Protein 3SIB (p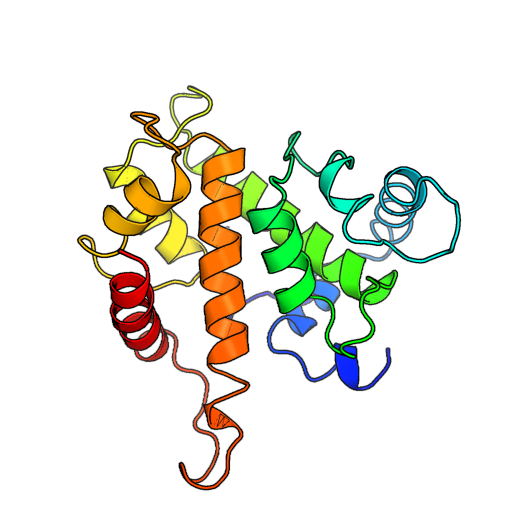db70)

Secondary structure (DSSP, 8-state):
----TT-------HHHHTSTTGGGGGG--HHHHHHHHHHHHHH-TT--SSB-HHHHHH---GGG----HHHHHHHHHHH-TT-SS-B-HHHHHHHHHHHHHHHHHHHHH-TT--SEE-GGGHHHHHHHHT----HHHHHHHHHHHSTT-SSEEHHHHHHHHHHHHHHHHHHHHHHTSGGG-SPPPP-HHHHHHHHHHHHHHT-

Organism: Entamoeba histolytica (NCBI:txid5759)

Solvent-accessible surface area: 10369 Å² total; per-residue (Å²): 133,82,29,12,7,56,99,23,77,107,97,94,60,79,30,2,116,117,23,34,3,47,54,3,14,67,28,24,56,93,84,18,104,88,126,0,97,112,93,4,81,57,5,7,140,93,209,62,44,41,0,29,58,83,2,0,68,88,2,96,1,11,37,36,0,112,10,49,77,123,10,0,71,48,0,14,144,0,0,12,27,69,156,82,43,70,0,37,28,82,2,0,8,0,0,17,25,0,0,37,24,0,68,70,0,9,64,80,9,12,161,118,176,63,41,35,0,74,32,105,53,0,26,63,0,0,76,55,0,0,0,66,8,47,74,176,6,0,66,11,0,15,140,51,41,5,98,79,122,73,97,0,57,25,66,10,0,1,10,0,0,0,8,0,0,34,5,14,20,39,26,43,114,76,70,121,65,114,190,109,28,110,92,122,120,60,66,36,111,80,0,0,121,41,0,28,97,34,0,61,138,70,146

Foldseek 3Di:
DAQAQQDQDFCDDPLLCVASLNVLLRNQDPVCLVVLVVQVCQLPVVNPQWHALVSLQVGQAPPRAHADSLLSVLLCLLQVRVPPRIHHSSSSSSVRSLLVSLNVLQVVLPVVVPQWDALQSQQVSVVSHLQNADSVLSNLLCVLQVVPDRTQGSNSSSSSSSVLSSLVVVVVVVQVPCVNPDRDDDDSVVVNVVSRVVSVVSD

Structure (mmCIF, N/CA/C/O backbone):
data_3SIB
#
_entry.id   3SIB
#
_cell.length_a   99.699
_cell.length_b   99.699
_cell.length_c   107.034
_cell.angle_alpha   90.000
_cell.angle_beta   90.000
_cell.angle_gamma   90.000
#
_symmetry.space_group_name_H-M   'I 4 2 2'
#
loop_
_entity.id
_entity.type
_entity.pdbx_description
1 polymer 'URE3-BP sequence specific DNA binding protein'
2 non-polymer 'CALCIUM ION'
3 non-polymer 'SODIUM ION'
4 water water
#
loop_
_atom_site.group_PDB
_atom_site.id
_atom_site.type_symbol
_atom_site.label_atom_id
_atom_site.label_alt_id
_atom_site.label_comp_id
_atom_site.label_asym_id
_atom_site.label_entity_id
_atom_site.label_seq_id
_atom_site.pdbx_PDB_ins_code
_atom_site.Cartn_x
_atom_site.Cartn_y
_atom_site.Cartn_z
_atom_site.occupancy
_atom_site.B_iso_or_equiv
_atom_site.auth_seq_id
_atom_site.auth_comp_id
_atom_site.auth_asym_id
_atom_site.auth_atom_id
_atom_site.pdbx_PDB_model_num
ATOM 1 N N . ALA A 1 6 ? -4.933 10.390 32.273 1.00 49.87 6 ALA A N 1
ATOM 2 C CA . ALA A 1 6 ? -5.253 11.846 32.122 1.00 47.61 6 ALA A CA 1
ATOM 3 C C . ALA A 1 6 ? -4.012 12.700 31.852 1.00 44.32 6 ALA A C 1
ATOM 4 O O . ALA A 1 6 ? -3.651 13.524 32.704 1.00 44.11 6 ALA A O 1
ATOM 6 N N . ASN A 1 7 ? -3.387 12.555 30.678 1.00 42.28 7 ASN A N 1
ATOM 7 C CA . ASN A 1 7 ? -2.059 13.182 30.414 1.00 38.81 7 ASN A CA 1
ATOM 8 C C . ASN A 1 7 ? -2.047 14.414 29.514 1.00 35.20 7 ASN A C 1
ATOM 9 O O . ASN A 1 7 ? -2.502 14.368 28.357 1.00 36.19 7 ASN A O 1
ATOM 14 N N . PHE A 1 8 ? -1.475 15.502 30.027 1.00 31.18 8 PHE A N 1
ATOM 15 C CA . PHE A 1 8 ? -1.363 16.732 29.277 1.00 27.55 8 PHE A CA 1
ATOM 16 C C . PHE A 1 8 ? 0.073 17.131 29.039 1.00 25.79 8 PHE A C 1
ATOM 17 O O . PHE A 1 8 ? 0.300 18.194 28.490 1.00 22.87 8 PHE A O 1
ATOM 25 N N . CYS A 1 9 ? 1.031 16.303 29.466 1.00 24.68 9 CYS A N 1
ATOM 26 C CA . CYS A 1 9 ? 2.439 16.699 29.418 1.00 24.41 9 CYS A CA 1
ATOM 27 C C . CYS A 1 9 ? 2.942 16.699 27.979 1.00 23.61 9 CYS A C 1
ATOM 28 O O . CYS A 1 9 ? 2.912 15.662 27.300 1.00 23.99 9 CYS A O 1
ATOM 31 N N . LEU A 1 10 ? 3.402 17.860 27.523 1.00 22.55 10 LEU A N 1
ATOM 32 C CA . LEU A 1 10 ? 3.834 18.025 26.134 1.00 22.20 10 LEU A CA 1
ATOM 33 C C . LEU A 1 10 ? 5.012 17.137 25.753 1.00 24.60 10 LEU A C 1
ATOM 34 O O . LEU A 1 10 ? 5.187 16.871 24.576 1.00 24.34 10 LEU A O 1
ATOM 39 N N . TRP A 1 11 ? 5.814 16.706 26.732 1.00 25.54 11 TRP A N 1
ATOM 40 C CA . TRP A 1 11 ? 7.028 15.940 26.455 1.00 27.57 11 TRP A CA 1
ATOM 41 C C . TRP A 1 11 ? 6.762 14.442 26.464 1.00 30.87 11 TRP A C 1
ATOM 42 O O . TRP A 1 11 ? 7.667 13.661 26.170 1.00 32.46 11 TRP A O 1
ATOM 53 N N . ASN A 1 12 ? 5.519 14.067 26.780 1.00 32.85 12 ASN A N 1
ATOM 54 C CA . ASN A 1 12 ? 5.095 12.682 27.013 1.00 36.72 12 ASN A CA 1
ATOM 55 C C . ASN A 1 12 ? 3.855 12.302 26.228 1.00 37.71 12 ASN A C 1
ATOM 56 O O . ASN A 1 12 ? 3.091 11.452 26.677 1.00 38.74 12 ASN A O 1
ATOM 61 N N . LEU A 1 13 ? 3.621 12.948 25.090 1.00 37.23 13 LEU A N 1
ATOM 62 C CA . LEU A 1 13 ? 2.402 12.696 24.328 1.00 39.04 13 LEU A CA 1
ATOM 63 C C . LEU A 1 13 ? 2.465 11.329 23.659 1.00 41.57 13 LEU A C 1
ATOM 64 O O . LEU A 1 13 ? 3.301 11.109 22.774 1.00 42.71 13 LEU A O 1
ATOM 69 N N . GLN A 1 14 ? 1.593 10.419 24.100 1.00 43.79 14 GLN A N 1
ATOM 70 C CA . GLN A 1 14 ? 1.524 9.057 23.549 1.00 46.30 14 GLN A CA 1
ATOM 71 C C . GLN A 1 14 ? 0.905 9.059 22.135 1.00 47.54 14 GLN A C 1
ATOM 72 O O . GLN A 1 14 ? -0.209 9.553 21.953 1.00 46.16 14 GLN A O 1
ATOM 74 N N . PRO A 1 15 ? 1.623 8.498 21.140 1.00 48.96 15 PRO A N 1
ATOM 75 C CA . PRO A 1 15 ? 1.049 8.321 19.803 1.00 50.71 15 PRO A CA 1
ATOM 76 C C . PRO A 1 15 ? -0.331 7.635 19.850 1.00 52.91 15 PRO A C 1
ATOM 77 O O . PRO A 1 15 ? -0.549 6.775 20.706 1.00 54.17 15 PRO A O 1
ATOM 81 N N . ILE A 1 16 ? -1.234 8.020 18.946 1.00 53.56 16 ILE A N 1
ATOM 82 C CA . ILE A 1 16 ? -2.625 7.528 18.947 1.00 55.93 16 ILE A CA 1
ATOM 83 C C . ILE A 1 16 ? -2.725 6.112 18.409 1.00 59.69 16 ILE A C 1
ATOM 84 O O . ILE A 1 16 ? -2.054 5.752 17.441 1.00 61.14 16 ILE A O 1
ATOM 86 N N . MET A 1 29 ? 5.335 15.021 5.078 1.00 50.23 29 MET A N 1
ATOM 87 C CA . MET A 1 29 ? 5.756 15.999 6.091 1.00 47.26 29 MET A CA 1
ATOM 88 C C . MET A 1 29 ? 7.166 16.490 5.787 1.00 46.24 29 MET A C 1
ATOM 89 O O . MET A 1 29 ? 8.102 15.716 5.895 1.00 47.18 29 MET A O 1
ATOM 94 N N . PRO A 1 30 ? 7.332 17.779 5.441 1.00 43.22 30 PRO A N 1
ATOM 95 C CA . PRO A 1 30 ? 8.691 18.260 5.194 1.00 42.98 30 PRO A CA 1
ATOM 96 C C . PRO A 1 30 ? 9.578 18.200 6.446 1.00 41.08 30 PRO A C 1
ATOM 97 O O . PRO A 1 30 ? 9.055 18.157 7.563 1.00 37.75 30 PRO A O 1
ATOM 101 N N . PRO A 1 31 ? 10.909 18.220 6.258 1.00 41.42 31 PRO A N 1
ATOM 102 C CA . PRO A 1 31 ? 11.821 18.237 7.405 1.00 40.35 31 PRO A CA 1
ATOM 103 C C . PRO A 1 31 ? 11.522 19.350 8.409 1.00 36.83 31 PRO A C 1
ATOM 104 O O . PRO A 1 31 ? 11.707 19.142 9.606 1.00 35.57 31 PRO A O 1
ATOM 108 N N . SER A 1 32 ? 11.029 20.498 7.930 1.00 34.68 32 SER A N 1
ATOM 109 C CA . SER A 1 32 ? 10.710 21.619 8.806 1.00 31.81 32 SER A CA 1
ATOM 110 C C . SER A 1 32 ? 9.664 21.244 9.873 1.00 29.02 32 SER A C 1
ATOM 111 O O . SER A 1 32 ? 9.706 21.768 10.976 1.00 28.46 32 SER A O 1
ATOM 114 N N . VAL A 1 33 ? 8.745 20.350 9.535 1.00 27.64 33 VAL A N 1
ATOM 115 C CA . VAL A 1 33 ? 7.691 19.929 10.450 1.00 26.29 33 VAL A CA 1
ATOM 116 C C . VAL A 1 33 ? 8.185 18.738 11.302 1.00 26.92 33 VAL A C 1
ATOM 117 O O . VAL A 1 33 ? 7.939 18.683 12.509 1.00 26.31 33 VAL A O 1
ATOM 121 N N . ARG A 1 34 ? 8.870 17.796 10.658 1.00 28.46 34 ARG A N 1
ATOM 122 C CA . ARG A 1 34 ? 9.317 16.571 11.321 1.00 30.28 34 ARG A CA 1
ATOM 123 C C . ARG A 1 34 ? 10.368 16.793 12.428 1.00 29.30 34 ARG A C 1
ATOM 124 O O . ARG A 1 34 ? 10.426 15.997 13.385 1.00 30.36 34 ARG A O 1
ATOM 132 N N . ASN A 1 35 ? 11.192 17.835 12.298 1.00 27.96 35 ASN A N 1
ATOM 133 C CA . ASN A 1 35 ? 12.340 18.052 13.197 1.00 28.40 35 ASN A CA 1
ATOM 134 C C . ASN A 1 35 ? 12.121 19.106 14.295 1.00 26.35 35 ASN A C 1
ATOM 135 O O . ASN A 1 35 ? 13.083 19.583 14.900 1.00 27.87 35 ASN A O 1
ATOM 140 N N . THR A 1 36 ? 10.862 19.429 14.572 1.00 23.82 36 THR A N 1
ATOM 141 C CA A THR A 1 36 ? 10.454 20.355 15.631 0.50 21.25 36 THR A CA 1
ATOM 142 C CA B THR A 1 36 ? 10.535 20.358 15.652 0.50 21.64 36 THR A CA 1
ATOM 143 C C . THR A 1 36 ? 10.172 19.614 16.920 1.00 21.05 36 THR A C 1
ATOM 144 O O . THR A 1 36 ? 9.707 18.443 16.887 1.00 20.81 36 THR A O 1
ATOM 151 N N . TRP A 1 37 ? 10.366 20.295 18.051 1.00 19.41 37 TRP A N 1
ATOM 152 C CA . TRP A 1 37 ? 10.035 19.715 19.350 1.00 18.78 37 TRP A CA 1
ATOM 153 C C . TRP A 1 37 ? 8.545 19.374 19.440 1.00 17.63 37 TRP A C 1
ATOM 154 O O . TRP A 1 37 ? 8.191 18.455 20.149 1.00 17.35 37 TRP A O 1
ATOM 165 N N . TRP A 1 38 ? 7.668 20.089 18.728 1.00 16.54 38 TRP A N 1
ATOM 166 C CA . TRP A 1 38 ? 6.210 19.825 18.856 1.00 16.28 38 TRP A CA 1
ATOM 167 C C . TRP A 1 38 ? 5.673 18.743 17.906 1.00 17.36 38 TRP A C 1
ATOM 168 O O . TRP A 1 38 ? 4.481 18.409 17.957 1.00 16.51 38 TRP A O 1
ATOM 179 N N . PHE A 1 39 ? 6.535 18.157 17.067 1.00 18.60 39 PHE A N 1
ATOM 180 C CA . PHE A 1 39 ? 6.093 17.100 16.154 1.00 19.43 39 PHE A CA 1
ATOM 181 C C . PHE A 1 39 ? 5.258 15.968 16.812 1.00 20.75 39 PHE A C 1
ATOM 182 O O . PHE A 1 39 ? 4.266 15.516 16.224 1.00 20.31 39 PHE A O 1
ATOM 190 N N . PRO A 1 40 ? 5.600 15.535 18.050 1.00 21.98 40 PRO A N 1
ATOM 191 C CA . PRO A 1 40 ? 4.736 14.476 18.626 1.00 23.28 40 PRO A CA 1
ATOM 192 C C . PRO A 1 40 ? 3.234 14.817 18.734 1.00 23.23 40 PRO A C 1
ATOM 193 O O . PRO A 1 40 ? 2.419 13.901 18.747 1.00 23.32 40 PRO A O 1
ATOM 197 N N . LEU A 1 41 ? 2.864 16.099 18.797 1.00 21.80 41 LEU A N 1
ATOM 198 C CA . LEU A 1 41 ? 1.441 16.505 18.755 1.00 22.73 41 LEU A CA 1
ATOM 199 C C . LEU A 1 41 ? 0.703 15.909 17.556 1.00 23.82 41 LEU A C 1
ATOM 200 O O . LEU A 1 41 ? -0.425 15.420 17.682 1.00 24.65 41 LEU A O 1
ATOM 205 N N . LEU A 1 42 ? 1.348 15.916 16.395 1.00 25.23 42 LEU A N 1
ATOM 206 C CA . LEU A 1 42 ? 0.744 15.364 15.171 1.00 26.46 42 LEU A CA 1
ATOM 207 C C . LEU A 1 42 ? 0.416 13.893 15.291 1.00 29.90 42 LEU A C 1
ATOM 208 O O . LEU A 1 42 ? -0.557 13.418 14.687 1.00 31.76 42 LEU A O 1
ATOM 213 N N . ASN A 1 43 ? 1.194 13.166 16.086 1.00 31.91 43 ASN A N 1
ATOM 214 C CA . ASN A 1 43 ? 0.984 11.744 16.248 1.00 34.88 43 ASN A CA 1
ATOM 215 C C . ASN A 1 43 ? -0.128 11.381 17.246 1.00 34.92 43 ASN A C 1
ATOM 216 O O . ASN A 1 43 ? -0.424 10.210 17.429 1.00 36.64 43 ASN A O 1
ATOM 221 N N . THR A 1 44 ? -0.714 12.385 17.898 1.00 32.54 44 THR A N 1
ATOM 222 C CA . THR A 1 44 ? -1.888 12.191 18.746 1.00 32.38 44 THR A CA 1
ATOM 223 C C . THR A 1 44 ? -3.213 12.365 17.997 1.00 32.78 44 THR A C 1
ATOM 224 O O . THR A 1 44 ? -4.271 12.206 18.597 1.00 33.05 44 THR A O 1
ATOM 228 N N . ILE A 1 45 ? -3.141 12.718 16.714 1.00 32.24 45 ILE A N 1
ATOM 229 C CA . ILE A 1 45 ? -4.326 12.990 15.908 1.00 32.40 45 ILE A CA 1
ATOM 230 C C . ILE A 1 45 ? -4.794 11.693 15.243 1.00 35.39 45 ILE A C 1
ATOM 231 O O . ILE A 1 45 ? -4.085 11.134 14.408 1.00 36.59 45 ILE A O 1
ATOM 236 N N . PRO A 1 46 ? -5.986 11.212 15.613 1.00 36.45 46 PRO A N 1
ATOM 237 C CA . PRO A 1 46 ? -6.469 10.026 14.902 1.00 39.23 46 PRO A CA 1
ATOM 238 C C . PRO A 1 46 ? -6.968 10.391 13.488 1.00 39.84 46 PRO A C 1
ATOM 239 O O . PRO A 1 46 ? -7.304 11.569 13.227 1.00 37.05 46 PRO A O 1
ATOM 243 N N . LEU A 1 47 ? -7.003 9.400 12.596 1.00 42.16 47 LEU A N 1
ATOM 244 C CA . LEU A 1 47 ? -7.389 9.613 11.192 1.00 43.03 47 LEU A CA 1
ATOM 245 C C . LEU A 1 47 ? -8.678 10.410 11.046 1.00 42.35 47 LEU A C 1
ATOM 246 O O . LEU A 1 47 ? -8.731 11.312 10.216 1.00 42.32 47 LEU A O 1
ATOM 248 N N . ASP A 1 48 ? -9.701 10.110 11.849 1.00 42.97 48 ASP A N 1
ATOM 249 C CA . ASP A 1 48 ? -11.017 10.786 11.701 1.00 42.19 48 ASP A CA 1
ATOM 250 C C . ASP A 1 48 ? -10.993 12.273 12.030 1.00 38.88 48 ASP A C 1
ATOM 251 O O . ASP A 1 48 ? -11.777 13.076 11.467 1.00 38.33 48 ASP A O 1
ATOM 256 N N . GLN A 1 49 ? -10.074 12.653 12.910 1.00 36.50 49 GLN A N 1
ATOM 257 C CA . GLN A 1 49 ? -9.899 14.045 13.265 1.00 33.51 49 GLN A CA 1
ATOM 258 C C . GLN A 1 49 ? -9.216 14.879 12.167 1.00 31.33 49 GLN A C 1
ATOM 259 O O . GLN A 1 49 ? -9.412 16.095 12.145 1.00 28.84 49 GLN A O 1
ATOM 265 N N . TYR A 1 50 ? -8.435 14.243 11.275 1.00 31.28 50 TYR A N 1
ATOM 266 C CA A TYR A 1 50 ? -7.738 14.927 10.159 0.50 30.25 50 TYR A CA 1
ATOM 267 C CA B TYR A 1 50 ? -7.734 14.973 10.200 0.50 30.40 50 TYR A CA 1
ATOM 268 C C . TYR A 1 50 ? -8.690 15.793 9.328 1.00 29.33 50 TYR A C 1
ATOM 269 O O . TYR A 1 50 ? -8.400 16.958 9.019 1.00 27.04 50 TYR A O 1
ATOM 286 N N . THR A 1 51 ? -9.820 15.216 8.930 1.00 29.34 51 THR A N 1
ATOM 287 C CA . THR A 1 51 ? -10.770 15.943 8.077 1.00 28.92 51 THR A CA 1
ATOM 288 C C . THR A 1 51 ? -11.516 17.050 8.842 1.00 26.58 51 THR A C 1
ATOM 289 O O . THR A 1 51 ? -11.783 18.115 8.277 1.00 24.68 51 THR A O 1
ATOM 293 N N . ARG A 1 52 ? -11.809 16.802 10.124 1.00 25.85 52 ARG A N 1
ATOM 294 C CA . ARG A 1 52 ? -12.397 17.828 10.990 1.00 24.64 52 ARG A CA 1
ATOM 295 C C . ARG A 1 52 ? -11.433 19.007 11.191 1.00 22.07 52 ARG A C 1
ATOM 296 O O . ARG A 1 52 ? -11.837 20.183 11.151 1.00 21.28 52 ARG A O 1
ATOM 304 N N . ILE A 1 53 ? -10.153 18.723 11.415 1.00 20.56 53 ILE A N 1
ATOM 305 C CA . ILE A 1 53 ? -9.195 19.810 11.519 1.00 19.59 53 ILE A CA 1
ATOM 306 C C . ILE A 1 53 ? -9.097 20.559 10.191 1.00 19.23 53 ILE A C 1
ATOM 307 O O . ILE A 1 53 ? -8.947 21.787 10.190 1.00 19.30 53 ILE A O 1
ATOM 312 N N . TYR A 1 54 ? -9.178 19.845 9.062 1.00 20.65 54 TYR A N 1
ATOM 313 C CA . TYR A 1 54 ? -9.131 20.516 7.740 1.00 21.52 54 TYR A CA 1
ATOM 314 C C . TYR A 1 54 ? -10.307 21.484 7.539 1.00 21.69 54 TYR A C 1
ATOM 315 O O . TYR A 1 54 ? -10.129 22.596 7.034 1.00 21.13 54 TYR A O 1
ATOM 324 N N . GLN A 1 55 ? -11.493 21.088 7.985 1.00 23.73 55 GLN A N 1
ATOM 325 C CA . GLN A 1 55 ? -12.659 21.982 7.940 1.00 25.07 55 GLN A CA 1
ATOM 326 C C . GLN A 1 55 ? -12.413 23.227 8.773 1.00 23.24 55 GLN A C 1
ATOM 327 O O . GLN A 1 55 ? -12.760 24.341 8.354 1.00 22.55 55 GLN A O 1
ATOM 333 N N . TRP A 1 56 ? -11.805 23.057 9.952 1.00 21.94 56 TRP A N 1
ATOM 334 C CA A TRP A 1 56 ? -11.432 24.201 10.801 0.50 20.75 56 TRP A CA 1
ATOM 335 C CA B TRP A 1 56 ? -11.446 24.193 10.777 0.50 20.41 56 TRP A CA 1
ATOM 336 C C . TRP A 1 56 ? -10.437 25.116 10.087 1.00 19.40 56 TRP A C 1
ATOM 337 O O . TRP A 1 56 ? -10.571 26.352 10.120 1.00 18.12 56 TRP A O 1
ATOM 358 N N . PHE A 1 57 ? -9.403 24.508 9.508 1.00 18.41 57 PHE A N 1
ATOM 359 C CA . PHE A 1 57 ? -8.396 25.222 8.718 1.00 17.68 57 PHE A CA 1
ATOM 360 C C . PHE A 1 57 ? -9.069 26.046 7.630 1.00 18.74 57 PHE A C 1
ATOM 361 O O . PHE A 1 57 ? -8.766 27.215 7.450 1.00 18.79 57 PHE A O 1
ATOM 369 N N . MET A 1 58 ? -9.971 25.428 6.884 1.00 20.02 58 MET A N 1
ATOM 370 C CA . MET A 1 58 ? -10.653 26.138 5.805 1.00 21.14 58 MET A CA 1
ATOM 371 C C . MET A 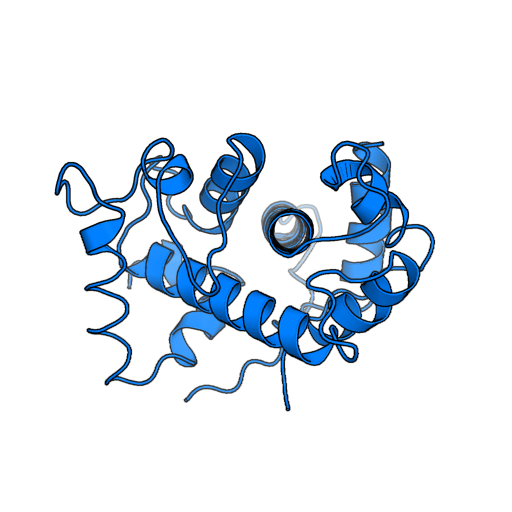1 58 ? -11.422 27.351 6.328 1.00 20.96 58 MET A C 1
ATOM 372 O O . MET A 1 58 ? -11.393 28.413 5.698 1.00 21.94 58 MET A O 1
ATOM 377 N N . GLY A 1 59 ? -12.089 27.202 7.469 1.00 21.46 59 GLY A N 1
ATOM 378 C CA . GLY A 1 59 ? -12.787 28.336 8.145 1.00 21.12 59 GLY A CA 1
ATOM 379 C C . GLY A 1 59 ? -11.895 29.530 8.447 1.00 20.10 59 GLY A C 1
ATOM 380 O O . GLY A 1 59 ? -12.259 30.680 8.179 1.00 20.36 59 GLY A O 1
ATOM 381 N N . VAL A 1 60 ? -10.721 29.272 9.011 1.00 17.59 60 VAL A N 1
ATOM 382 C CA . VAL A 1 60 ? -9.732 30.301 9.303 1.00 16.20 60 VAL A CA 1
ATOM 383 C C . VAL A 1 60 ? -9.087 30.947 8.043 1.00 16.24 60 VAL A C 1
ATOM 384 O O . VAL A 1 60 ? -8.760 32.138 8.043 1.00 15.48 60 VAL A O 1
ATOM 388 N N . ASP A 1 61 ? -8.898 30.145 7.000 1.00 16.47 61 ASP A N 1
ATOM 389 C CA . ASP A 1 61 ? -8.298 30.580 5.720 1.00 16.66 61 ASP A CA 1
ATOM 390 C C . ASP A 1 61 ? -9.303 31.410 4.899 1.00 18.01 61 ASP A C 1
ATOM 391 O O . ASP A 1 61 ? -9.842 30.969 3.846 1.00 19.89 61 ASP A O 1
ATOM 396 N N . ARG A 1 62 ? -9.555 32.627 5.368 1.00 18.66 62 ARG A N 1
ATOM 397 C CA . ARG A 1 62 ? -10.599 33.452 4.781 1.00 20.91 62 ARG A CA 1
ATOM 398 C C . ARG A 1 62 ? -10.389 33.738 3.275 1.00 21.66 62 ARG A C 1
ATOM 399 O O . ARG A 1 62 ? -11.367 33.859 2.532 1.00 21.49 62 ARG A O 1
ATOM 407 N N . ASP A 1 63 ? -9.147 33.822 2.814 1.00 20.33 63 ASP A N 1
ATOM 408 C CA . ASP A 1 63 ? -8.904 34.090 1.378 1.00 22.49 63 ASP A CA 1
ATOM 409 C C . ASP A 1 63 ? -8.679 32.822 0.532 1.00 22.64 63 ASP A C 1
ATOM 410 O O . ASP A 1 63 ? -8.312 32.914 -0.639 1.00 23.56 63 ASP A O 1
ATOM 415 N N . ARG A 1 64 ? -8.885 31.655 1.141 1.00 21.40 64 ARG A N 1
ATOM 416 C CA . ARG A 1 64 ? -8.824 30.363 0.464 1.00 21.68 64 ARG A CA 1
ATOM 417 C C . ARG A 1 64 ? -7.460 30.111 -0.205 1.00 21.74 64 ARG A C 1
ATOM 418 O O . ARG A 1 64 ? -7.377 29.409 -1.199 1.00 21.09 64 ARG A O 1
ATOM 426 N N . SER A 1 65 ? -6.401 30.695 0.357 1.00 21.31 65 SER A N 1
ATOM 427 C CA . SER A 1 65 ? -5.051 30.580 -0.217 1.00 20.93 65 SER A CA 1
ATOM 428 C C . SER A 1 65 ? -4.426 29.219 -0.006 1.00 21.42 65 SER A C 1
ATOM 429 O O . SER A 1 65 ? -3.411 28.896 -0.634 1.00 22.00 65 SER A O 1
ATOM 432 N N . GLY A 1 66 ? -5.020 28.419 0.876 1.00 20.86 66 GLY A N 1
ATOM 433 C CA . GLY A 1 66 ? -4.439 27.124 1.260 1.00 22.17 66 GLY A CA 1
ATOM 434 C C . GLY A 1 66 ? -3.368 27.250 2.334 1.00 21.07 66 GLY A C 1
ATOM 435 O O . GLY A 1 66 ? -2.638 26.283 2.625 1.00 22.10 66 GLY A O 1
ATOM 436 N N . THR A 1 67 ? -3.285 28.441 2.926 1.00 19.94 67 THR A N 1
ATOM 437 C CA . THR A 1 67 ? -2.327 28.761 3.973 1.00 18.68 67 THR A CA 1
ATOM 438 C C . THR A 1 67 ? -2.960 29.779 4.949 1.00 17.45 67 THR A C 1
ATOM 439 O O . THR A 1 67 ? -3.846 30.563 4.569 1.00 18.00 67 THR A O 1
ATOM 443 N N . LEU A 1 68 ? -2.517 29.788 6.209 1.00 17.79 68 LEU A N 1
ATOM 444 C CA . LEU A 1 68 ? -3.003 30.790 7.173 1.00 16.66 68 LEU A CA 1
ATOM 445 C C . LEU A 1 68 ? -1.980 31.884 7.360 1.00 17.14 68 LEU A C 1
ATOM 446 O O . LEU A 1 68 ? -0.775 31.622 7.577 1.00 18.34 68 LEU A O 1
ATOM 451 N N . GLU A 1 69 ? -2.458 33.119 7.248 1.00 16.84 69 GLU A N 1
ATOM 452 C CA . GLU A 1 69 ? -1.615 34.302 7.430 1.00 17.18 69 GLU A CA 1
ATOM 453 C C . GLU A 1 69 ? -1.913 34.898 8.812 1.00 17.20 69 GLU A C 1
ATOM 454 O O . GLU A 1 69 ? -2.909 34.566 9.458 1.00 16.29 69 GLU A O 1
ATOM 460 N N . ILE A 1 70 ? -1.053 35.785 9.298 1.00 18.87 70 ILE A N 1
ATOM 461 C CA . ILE A 1 70 ? -1.239 36.281 10.651 1.00 18.14 70 ILE A CA 1
ATOM 462 C C . ILE A 1 70 ? -2.592 36.986 10.857 1.00 18.99 70 ILE A C 1
ATOM 463 O O . ILE A 1 70 ? -3.215 36.762 11.886 1.00 18.30 70 ILE A O 1
ATOM 468 N N . ASN A 1 71 ? -3.060 37.785 9.883 1.00 18.99 71 ASN A N 1
ATOM 469 C CA A ASN A 1 71 ? -4.390 38.442 9.941 0.50 19.22 71 ASN A CA 1
ATOM 470 C CA B ASN A 1 71 ? -4.359 38.430 10.043 0.50 19.40 71 ASN A CA 1
ATOM 471 C C . ASN A 1 71 ? -5.531 37.436 10.134 1.00 18.54 71 ASN A C 1
ATOM 472 O O . ASN A 1 71 ? -6.493 37.697 10.859 1.00 17.50 71 ASN A O 1
ATOM 481 N N . GLU A 1 72 ? -5.413 36.295 9.465 1.00 16.41 72 GLU A N 1
ATOM 482 C CA . GLU A 1 72 ? -6.393 35.207 9.553 1.00 15.40 72 GLU A CA 1
ATOM 483 C C . GLU A 1 72 ? -6.328 34.551 10.950 1.00 14.81 72 GLU A C 1
ATOM 484 O O . GLU A 1 72 ? -7.373 34.251 11.560 1.00 15.16 72 GLU A O 1
ATOM 490 N N . LEU A 1 73 ? -5.131 34.393 11.493 1.00 13.69 73 LEU A N 1
ATOM 491 C CA . LEU A 1 73 ? -5.041 33.942 12.893 1.00 13.75 73 LEU A CA 1
ATOM 492 C C . LEU A 1 73 ? -5.796 34.879 13.861 1.00 13.93 73 LEU A C 1
ATOM 493 O O . LEU A 1 73 ? -6.518 34.432 14.730 1.00 13.65 73 LEU A O 1
ATOM 498 N N . MET A 1 74 ? -5.663 36.181 13.657 1.00 15.36 74 MET A N 1
ATOM 499 C CA . MET A 1 74 ? -6.330 37.175 14.512 1.00 15.94 74 MET A CA 1
ATOM 500 C C . MET A 1 74 ? -7.830 37.177 14.316 1.00 17.53 74 MET A C 1
ATOM 501 O O . MET A 1 74 ? -8.568 37.625 15.195 1.00 17.12 74 MET A O 1
ATOM 506 N N . MET A 1 75 ? -8.312 36.720 13.155 1.00 18.91 75 MET A N 1
ATOM 507 C CA . MET A 1 75 ? -9.754 36.668 12.906 1.00 19.96 75 MET A CA 1
ATOM 508 C C . MET A 1 75 ? -10.380 35.309 13.058 1.00 20.80 75 MET A C 1
ATOM 509 O O . MET A 1 75 ? -11.572 35.171 12.832 1.00 21.95 75 MET A O 1
ATOM 514 N N . GLY A 1 76 ? -9.598 34.296 13.415 1.00 20.56 76 GLY A N 1
ATOM 515 C CA . GLY A 1 76 ? -10.101 32.933 13.466 1.00 20.50 76 GLY A CA 1
ATOM 516 C C . GLY A 1 76 ? -10.791 32.563 14.787 1.00 19.97 76 GLY A C 1
ATOM 517 O O . GLY A 1 76 ? -10.482 33.132 15.820 1.00 18.64 76 GLY A O 1
ATOM 518 N N . GLN A 1 77 ? -11.727 31.618 14.712 1.00 20.25 77 GLN A N 1
ATOM 519 C CA A GLN A 1 77 ? -12.224 31.001 15.923 0.50 21.24 77 GLN A CA 1
ATOM 520 C CA B GLN A 1 77 ? -12.329 30.935 15.851 0.50 21.69 77 GLN A CA 1
ATOM 521 C C . GLN A 1 77 ? -11.585 29.622 16.035 1.00 21.04 77 GLN A C 1
ATOM 522 O O . GLN A 1 77 ? -11.384 28.904 15.036 1.00 22.30 77 GLN A O 1
ATOM 533 N N . PHE A 1 78 ? -11.199 29.318 17.261 1.00 20.54 78 PHE A N 1
ATOM 534 C CA . PHE A 1 78 ? -10.406 28.153 17.597 1.00 19.46 78 PHE A CA 1
ATOM 535 C C . PHE A 1 78 ? -11.100 27.331 18.677 1.00 19.91 78 PHE A C 1
ATOM 536 O O . PHE A 1 78 ? -12.174 27.735 19.187 1.00 18.53 78 PHE A O 1
ATOM 544 N N . PRO A 1 79 ? -10.548 26.142 18.975 1.00 20.08 79 PRO A N 1
ATOM 545 C CA . PRO A 1 79 ? -11.193 25.329 19.984 1.00 20.72 79 PRO A CA 1
ATOM 546 C C . PRO A 1 79 ? -11.554 26.078 21.255 1.00 19.57 79 PRO A C 1
ATOM 547 O O . PRO A 1 79 ? -10.789 26.932 21.752 1.00 18.21 79 PRO A O 1
ATOM 551 N N . GLY A 1 80 ? -12.736 25.781 21.782 1.00 19.01 80 GLY A N 1
ATOM 552 C CA . GLY A 1 80 ? -13.176 26.370 23.030 1.00 18.49 80 GLY A CA 1
ATOM 553 C C . GLY A 1 80 ? -13.504 27.853 22.957 1.00 18.00 80 GLY A C 1
ATOM 554 O O . GLY A 1 80 ? -13.763 28.493 23.984 1.00 17.45 80 GLY A O 1
ATOM 555 N N . GLY A 1 81 ? -13.565 28.380 21.743 1.00 16.11 81 GLY A N 1
ATOM 556 C CA . GLY A 1 81 ? -13.824 29.808 21.550 1.00 16.20 81 GLY A CA 1
ATOM 557 C C . GLY A 1 81 ? -12.576 30.679 21.730 1.00 15.38 81 GLY A C 1
ATOM 558 O O . GLY A 1 81 ? -12.690 31.879 21.831 1.00 15.42 81 GLY A O 1
ATOM 559 N N . ILE A 1 82 ? -11.390 30.078 21.741 1.00 13.71 82 ILE A N 1
ATOM 560 C CA . ILE A 1 82 ? -10.120 30.857 21.850 1.00 12.97 82 ILE A CA 1
ATOM 561 C C . ILE A 1 82 ? -10.043 31.898 20.739 1.00 13.58 82 ILE A C 1
ATOM 562 O O . ILE A 1 82 ? -10.300 31.603 19.574 1.00 12.24 82 ILE A O 1
ATOM 567 N N . ARG A 1 83 ? -9.662 33.123 21.083 1.00 13.13 83 ARG A N 1
ATOM 568 C CA . ARG A 1 83 ? -9.269 34.099 20.078 1.00 13.17 83 ARG A CA 1
ATOM 569 C C . ARG A 1 83 ? -7.928 34.685 20.456 1.00 13.42 83 ARG A C 1
ATOM 570 O O . ARG A 1 83 ? -7.524 34.645 21.632 1.00 14.72 83 ARG A O 1
ATOM 578 N N . LEU A 1 84 ? -7.258 35.211 19.452 1.00 13.97 84 LEU A N 1
ATOM 579 C CA . LEU A 1 84 ? -5.847 35.590 19.557 1.00 12.94 84 LEU A CA 1
ATOM 580 C C . LEU A 1 84 ? -5.656 37.087 19.350 1.00 13.20 84 LEU A C 1
ATOM 581 O O . LEU A 1 84 ? -6.040 37.604 18.304 1.00 14.51 84 LEU A O 1
ATOM 586 N N . SER A 1 85 ? -4.967 37.722 20.287 1.00 13.78 85 SER A N 1
ATOM 587 C CA . SER A 1 85 ? -4.488 39.080 20.108 1.00 14.10 85 SER A CA 1
ATOM 588 C C . SER A 1 85 ? -3.403 39.104 19.020 1.00 14.44 85 SER A C 1
ATOM 589 O O . SER A 1 85 ? -2.808 38.042 18.693 1.00 13.09 85 SER A O 1
ATOM 592 N N . PRO A 1 86 ? -3.109 40.295 18.478 1.00 14.66 86 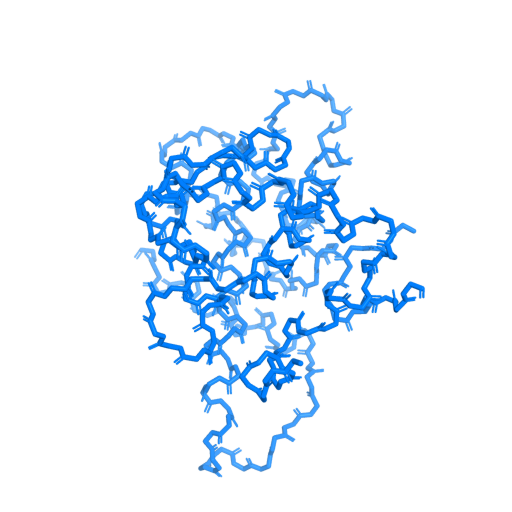PRO A N 1
ATOM 593 C CA . PRO A 1 86 ? -1.997 40.390 17.513 1.00 15.19 86 PRO A CA 1
ATOM 594 C C . PRO A 1 86 ? -0.720 39.795 18.075 1.00 14.52 86 PRO A C 1
ATOM 595 O O . PRO A 1 86 ? -0.009 39.058 17.385 1.00 13.06 86 PRO A O 1
ATOM 599 N N . GLN A 1 87 ? -0.478 40.011 19.371 1.00 14.83 87 GLN A N 1
ATOM 600 C CA . GLN A 1 87 ? 0.735 39.494 20.002 1.00 15.52 87 GLN A CA 1
ATOM 601 C C . GLN A 1 87 ? 0.739 37.971 20.101 1.00 13.37 87 GLN A C 1
ATOM 602 O O . GLN A 1 87 ? 1.743 37.320 19.778 1.00 12.09 87 GLN A O 1
ATOM 608 N N . THR A 1 88 ? -0.372 37.385 20.547 1.00 13.10 88 THR A N 1
ATOM 609 C CA . THR A 1 88 ? -0.487 35.919 20.627 1.00 12.27 88 THR A CA 1
ATOM 610 C C . THR A 1 88 ? -0.492 35.233 19.272 1.00 12.63 88 THR A C 1
ATOM 611 O O . THR A 1 88 ? 0.104 34.178 19.104 1.00 11.38 88 THR A O 1
ATOM 615 N N . ALA A 1 89 ? -1.151 35.839 18.296 1.00 11.08 89 ALA A N 1
ATOM 616 C CA . ALA A 1 89 ? -1.081 35.354 16.929 1.00 11.67 89 ALA A CA 1
ATOM 617 C C . ALA A 1 89 ? 0.348 35.304 16.387 1.00 11.61 89 ALA A C 1
ATOM 618 O O . ALA A 1 89 ? 0.735 34.326 15.722 1.00 12.26 89 ALA A O 1
ATOM 620 N N . LEU A 1 90 ? 1.151 36.310 16.716 1.00 11.41 90 LEU A N 1
ATOM 621 C CA . LEU A 1 90 ? 2.556 36.323 16.302 1.00 12.30 90 LEU A CA 1
ATOM 622 C C . LEU A 1 90 ? 3.357 35.200 16.999 1.00 13.06 90 LEU A C 1
ATOM 623 O O . LEU A 1 90 ? 4.158 34.507 16.359 1.00 14.80 90 LEU A O 1
ATOM 628 N N . ARG A 1 91 ? 3.090 34.985 18.275 1.00 12.31 91 ARG A N 1
ATOM 629 C CA . ARG A 1 91 ? 3.629 33.815 18.994 1.00 13.10 91 ARG A CA 1
ATOM 630 C C . ARG A 1 91 ? 3.289 32.495 18.328 1.00 12.55 91 ARG A C 1
ATOM 631 O O . ARG A 1 91 ? 4.180 31.662 18.144 1.00 11.41 91 ARG A O 1
ATOM 639 N N . MET A 1 92 ? 2.013 32.327 17.931 1.00 12.91 92 MET A N 1
ATOM 640 C CA . MET A 1 92 ? 1.597 31.116 17.259 1.00 12.98 92 MET A CA 1
ATOM 641 C C . MET A 1 92 ? 2.346 30.942 15.930 1.00 14.04 92 MET A C 1
ATOM 642 O O . MET A 1 92 ? 2.796 29.837 15.591 1.00 14.50 92 MET A O 1
ATOM 647 N N . MET A 1 93 ? 2.530 32.041 15.212 1.00 15.63 93 MET A N 1
ATOM 648 C CA . MET A 1 93 ? 3.355 32.016 14.028 1.00 17.30 93 MET A CA 1
ATOM 649 C C . MET A 1 93 ? 4.775 31.583 14.366 1.00 18.27 93 MET A C 1
ATOM 650 O O . MET A 1 93 ? 5.283 30.670 13.699 1.00 19.17 93 MET A O 1
ATOM 655 N N . ARG A 1 94 ? 5.384 32.208 15.376 1.00 17.71 94 ARG A N 1
ATOM 656 C CA . ARG A 1 94 ? 6.791 31.929 15.734 1.00 19.19 94 ARG A CA 1
ATOM 657 C C . ARG A 1 94 ? 6.982 30.453 16.159 1.00 17.78 94 ARG A C 1
ATOM 658 O O . ARG A 1 94 ? 8.014 29.844 15.824 1.00 18.39 94 ARG A O 1
ATOM 666 N N . ILE A 1 95 ? 5.994 29.877 16.850 1.00 15.06 95 ILE A N 1
ATOM 667 C CA . ILE A 1 95 ? 6.076 28.454 17.265 1.00 13.88 95 ILE A CA 1
ATOM 668 C C . ILE A 1 95 ? 5.958 27.495 16.041 1.00 14.27 95 ILE A C 1
ATOM 669 O O . ILE A 1 95 ? 6.763 26.556 15.863 1.00 12.62 95 ILE A O 1
ATOM 674 N N . PHE A 1 96 ? 4.902 27.704 15.259 1.00 12.86 96 PHE A N 1
ATOM 675 C CA . PHE A 1 96 ? 4.424 26.714 14.290 1.00 14.22 96 PHE A CA 1
ATOM 676 C C . PHE A 1 96 ? 4.846 26.946 12.843 1.00 15.00 96 PHE A C 1
ATOM 677 O O . PHE A 1 96 ? 4.817 26.017 12.039 1.00 15.69 96 PHE A O 1
ATOM 685 N N . ASP A 1 97 ? 5.302 28.153 12.524 1.00 16.25 97 ASP A N 1
ATOM 686 C CA . ASP A 1 97 ? 5.850 28.439 11.167 1.00 16.92 97 ASP A CA 1
ATOM 687 C C . ASP A 1 97 ? 7.304 28.027 11.093 1.00 17.56 97 ASP A C 1
ATOM 688 O O . ASP A 1 97 ? 8.211 28.864 11.144 1.00 19.05 97 ASP A O 1
ATOM 693 N N . THR A 1 98 ? 7.539 26.739 10.986 1.00 18.54 98 THR A N 1
ATOM 694 C CA . THR A 1 98 ? 8.892 26.236 11.198 1.00 21.16 98 THR A CA 1
ATOM 695 C C . THR A 1 98 ? 9.759 26.198 9.941 1.00 23.47 98 THR A C 1
ATOM 696 O O . THR A 1 98 ? 10.930 25.749 9.997 1.00 24.57 98 THR A O 1
ATOM 700 N N . ASP A 1 99 ? 9.193 26.604 8.802 1.00 23.23 99 ASP A N 1
ATOM 701 C CA . ASP A 1 99 ? 10.006 26.887 7.606 1.00 25.54 99 ASP A CA 1
ATOM 702 C C . ASP A 1 99 ? 10.193 28.389 7.402 1.00 26.14 99 ASP A C 1
ATOM 703 O O . ASP A 1 99 ? 10.741 28.809 6.391 1.00 27.16 99 ASP A O 1
ATOM 708 N N . PHE A 1 100 ? 9.749 29.181 8.379 1.00 25.64 100 PHE A N 1
ATOM 709 C CA . PHE A 1 100 ? 9.976 30.642 8.425 1.00 26.07 100 PHE A CA 1
ATOM 710 C C . PHE A 1 100 ? 9.522 31.355 7.150 1.00 25.62 100 PHE A C 1
ATOM 711 O O . PHE A 1 100 ? 10.230 32.229 6.624 1.00 26.14 100 PHE A O 1
ATOM 719 N N . ASN A 1 101 ? 8.344 30.987 6.630 1.00 22.84 101 ASN A N 1
ATOM 720 C CA . ASN A 1 101 ? 7.865 31.624 5.395 1.00 22.08 101 ASN A CA 1
ATOM 721 C C . ASN A 1 101 ? 6.705 32.580 5.599 1.00 21.43 101 ASN A C 1
ATOM 722 O O . ASN A 1 101 ? 6.156 33.101 4.624 1.00 22.93 101 ASN A O 1
ATOM 727 N N . GLY A 1 102 ? 6.300 32.797 6.848 1.00 21.60 102 GLY A N 1
ATOM 728 C CA . GLY A 1 102 ? 5.238 33.759 7.152 1.00 21.02 102 GLY A CA 1
ATOM 729 C C . GLY A 1 102 ? 3.863 33.226 6.849 1.00 20.85 102 GLY A C 1
ATOM 730 O O . GLY A 1 102 ? 2.889 33.987 6.827 1.00 22.95 102 GLY A O 1
ATOM 731 N N . HIS A 1 103 ? 3.751 31.910 6.657 1.00 19.17 103 HIS A N 1
ATOM 732 C CA . HIS A 1 103 ? 2.472 31.293 6.382 1.00 18.78 103 HIS A CA 1
ATOM 733 C C . HIS A 1 103 ? 2.383 29.996 7.202 1.00 18.74 103 HIS A C 1
ATOM 734 O O . HIS A 1 103 ? 3.392 29.314 7.416 1.00 18.48 103 HIS A O 1
ATOM 741 N N . ILE A 1 104 ? 1.189 29.691 7.701 1.00 17.37 104 ILE A N 1
ATOM 742 C CA . ILE A 1 104 ? 0.942 28.423 8.400 1.00 15.15 104 ILE A CA 1
ATOM 743 C C . ILE A 1 104 ? 0.334 27.464 7.414 1.00 16.01 104 ILE A C 1
ATOM 744 O O . ILE A 1 104 ? -0.774 27.687 6.940 1.00 16.53 104 ILE A O 1
ATOM 749 N N . SER A 1 105 ? 1.062 26.387 7.122 1.00 14.95 105 SER A N 1
ATOM 750 C CA . SER A 1 105 ? 0.575 25.301 6.258 1.00 16.65 105 SER A CA 1
ATOM 751 C C . SER A 1 105 ? -0.429 24.433 6.987 1.00 15.81 105 SER A C 1
ATOM 752 O O . SER A 1 105 ? -0.581 24.539 8.207 1.00 13.73 105 SER A O 1
ATOM 755 N N . PHE A 1 106 ? -1.129 23.564 6.256 1.00 17.06 106 PHE A N 1
ATOM 756 C CA . PHE A 1 106 ? -2.048 22.660 6.952 1.00 17.81 106 PHE A CA 1
ATOM 757 C C . PHE A 1 106 ? -1.359 21.821 8.018 1.00 17.75 106 PHE A C 1
ATOM 758 O O . PHE A 1 106 ? -1.909 21.629 9.088 1.00 17.92 106 PHE A O 1
ATOM 766 N N . TYR A 1 107 ? -0.165 21.317 7.736 1.00 18.80 107 TYR A N 1
ATOM 767 C CA . TYR A 1 107 ? 0.550 20.490 8.692 1.00 19.53 107 TYR A CA 1
ATOM 768 C C . TYR A 1 107 ? 0.935 21.274 9.952 1.00 17.32 107 TYR A C 1
ATOM 769 O O . TYR A 1 107 ? 0.765 20.777 11.051 1.00 17.18 107 TYR A O 1
ATOM 778 N N . GLU A 1 108 ? 1.415 22.505 9.791 1.00 16.65 108 GLU A N 1
ATOM 779 C CA . GLU A 1 108 ? 1.765 23.363 10.924 1.00 15.22 108 GLU A CA 1
ATOM 780 C C . GLU A 1 108 ? 0.494 23.664 11.745 1.00 14.78 108 GLU A C 1
ATOM 781 O O . GLU A 1 108 ? 0.522 23.720 12.963 1.00 14.53 108 GLU A O 1
ATOM 787 N N . PHE A 1 109 ? -0.622 23.854 11.052 1.00 14.73 109 PHE A N 1
ATOM 788 C CA . PHE A 1 109 ? -1.891 24.144 11.699 1.00 14.80 109 PHE A CA 1
ATOM 789 C C . PHE A 1 109 ? -2.401 22.940 12.489 1.00 15.04 109 PHE A C 1
ATOM 790 O O . PHE A 1 109 ? -2.926 23.112 13.580 1.00 15.41 109 PHE A O 1
ATOM 798 N N . MET A 1 110 ? -2.228 21.721 11.975 1.00 16.09 110 MET A N 1
ATOM 799 C CA . MET A 1 110 ? -2.646 20.547 12.726 1.00 17.22 110 MET A CA 1
ATOM 800 C C . MET A 1 110 ? -2.027 20.552 14.124 1.00 15.40 110 MET A C 1
ATOM 801 O O . MET A 1 110 ? -2.734 20.310 15.135 1.00 15.63 110 MET A O 1
ATOM 806 N N . ALA A 1 111 ? -0.741 20.870 14.197 1.00 14.93 111 ALA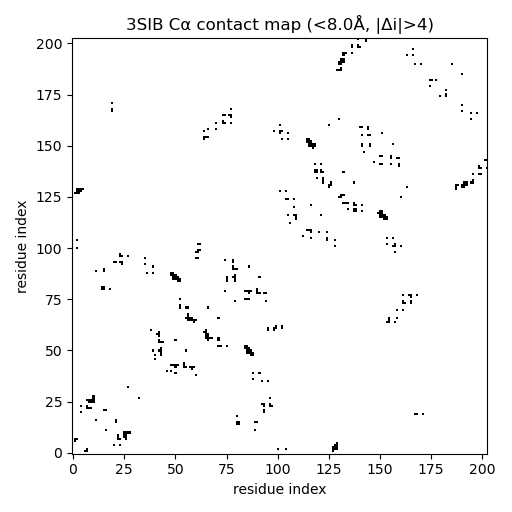 A N 1
ATOM 807 C CA . ALA A 1 111 ? -0.032 20.934 15.507 1.00 14.00 111 ALA A CA 1
ATOM 808 C C . ALA A 1 111 ? -0.543 22.109 16.338 1.00 13.00 111 ALA A C 1
ATOM 809 O O . ALA A 1 111 ? -0.779 21.967 17.524 1.00 13.22 111 ALA A O 1
ATOM 811 N N . MET A 1 112 ? -0.706 23.273 15.736 1.00 12.92 112 MET A N 1
ATOM 812 C CA . MET A 1 112 ? -1.265 24.431 16.447 1.00 12.06 112 MET A CA 1
ATOM 813 C C . MET A 1 112 ? -2.652 24.134 17.031 1.00 12.79 112 MET A C 1
ATOM 814 O O . MET A 1 112 ? -2.928 24.409 18.197 1.00 12.17 112 MET A O 1
ATOM 819 N N . TYR A 1 113 ? -3.506 23.539 16.205 1.00 13.80 113 TYR A N 1
ATOM 820 C CA . TYR A 1 113 ? -4.823 23.079 16.626 1.00 14.92 113 TYR A CA 1
ATOM 821 C C . TYR A 1 113 ? -4.773 22.146 17.835 1.00 15.02 113 TYR A C 1
ATOM 822 O O . TYR A 1 113 ? -5.456 22.349 18.812 1.00 14.16 113 TYR A O 1
ATOM 831 N N . LYS A 1 114 ? -3.948 21.116 17.745 1.00 14.14 114 LYS A N 1
ATOM 832 C CA . LYS A 1 114 ? -3.845 20.146 18.795 1.00 15.87 114 LYS A CA 1
ATOM 833 C C . LYS A 1 114 ? -3.289 20.756 20.113 1.00 13.98 114 LYS A C 1
ATOM 834 O O . LYS A 1 114 ? -3.726 20.353 21.206 1.00 14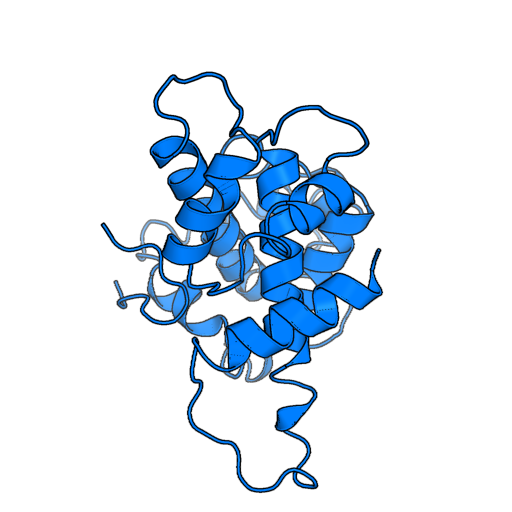.29 114 LYS A O 1
ATOM 840 N N . PHE A 1 115 ? -2.319 21.672 19.987 1.00 12.34 115 PHE A N 1
ATOM 841 C CA . PHE A 1 115 ? -1.777 22.445 21.100 1.00 12.29 115 PHE A CA 1
ATOM 842 C C . PHE A 1 115 ? -2.905 23.235 21.792 1.00 12.11 115 PHE A C 1
ATOM 843 O O . PHE A 1 115 ? -3.078 23.161 22.996 1.00 11.69 115 PHE A O 1
ATOM 851 N N . MET A 1 116 ? -3.678 23.953 20.995 1.00 11.42 116 MET A N 1
ATOM 852 C CA . MET A 1 116 ? -4.835 24.715 21.497 1.00 11.92 116 MET A CA 1
ATOM 853 C C . MET A 1 116 ? -5.857 23.809 22.154 1.00 13.05 116 MET A C 1
ATOM 854 O O . MET A 1 116 ? -6.366 24.137 23.228 1.00 14.07 116 MET A O 1
ATOM 859 N N . GLU A 1 117 ? -6.152 22.671 21.519 1.00 14.28 117 GLU A N 1
ATOM 860 C CA . GLU A 1 117 ? -7.108 21.720 22.071 1.00 15.27 117 GLU A CA 1
ATOM 861 C C . GLU A 1 117 ? -6.643 21.193 23.432 1.00 14.95 117 GLU A C 1
ATOM 862 O O . GLU A 1 117 ? -7.436 21.122 24.360 1.00 15.16 117 GLU A O 1
ATOM 868 N N . LEU A 1 118 ? -5.386 20.762 23.521 1.00 14.31 118 LEU A N 1
ATOM 869 C CA . LEU A 1 118 ? -4.803 20.290 24.771 1.00 14.51 118 LEU A CA 1
ATOM 870 C C . LEU A 1 118 ? -4.876 21.362 25.905 1.00 13.61 118 LEU A C 1
ATOM 871 O O . LEU A 1 118 ? -5.268 21.085 27.062 1.00 13.56 118 LEU A O 1
ATOM 876 N N . ALA A 1 119 ? -4.451 22.580 25.563 1.00 13.16 119 ALA A N 1
ATOM 877 C CA . ALA A 1 119 ? -4.483 23.701 26.481 1.00 12.19 119 ALA A CA 1
ATOM 878 C C . ALA A 1 119 ? -5.895 24.045 26.916 1.00 12.16 119 ALA A C 1
ATOM 879 O O . ALA A 1 119 ? -6.103 24.360 28.101 1.00 13.00 119 ALA A O 1
ATOM 881 N N . TYR A 1 120 ? -6.850 23.992 25.997 1.00 12.33 120 TYR A N 1
ATOM 882 C CA . TYR A 1 120 ? -8.256 24.278 26.307 1.00 12.66 120 TYR A CA 1
ATOM 883 C C . TYR A 1 120 ? -8.798 23.190 27.269 1.00 13.95 120 TYR A C 1
ATOM 884 O O . TYR A 1 120 ? -9.402 23.499 28.281 1.00 13.50 120 TYR A O 1
ATOM 893 N N . ASN A 1 121 ? -8.568 21.924 26.931 1.00 14.63 121 ASN A N 1
ATOM 894 C CA . ASN A 1 121 ? -9.017 20.817 27.780 1.00 15.05 121 ASN A CA 1
ATOM 895 C C . ASN A 1 121 ? -8.433 20.950 29.203 1.00 14.00 121 ASN A C 1
ATOM 896 O O . ASN A 1 121 ? -9.115 20.679 30.179 1.00 14.88 121 ASN A O 1
ATOM 901 N N . LEU A 1 122 ? -7.175 21.330 29.307 1.00 13.65 122 LEU A N 1
ATOM 902 C CA . LEU A 1 122 ? -6.522 21.529 30.594 1.00 13.51 122 LEU A CA 1
ATOM 903 C C . LEU A 1 122 ? -7.129 22.681 31.376 1.00 12.71 122 LEU A C 1
ATOM 904 O O . LEU A 1 122 ? -7.320 22.575 32.567 1.00 13.91 122 LEU A O 1
ATOM 909 N N . PHE A 1 123 ? -7.419 23.791 30.711 1.00 12.22 123 PHE A N 1
ATOM 910 C CA . PHE A 1 123 ? -8.096 24.934 31.334 1.00 11.67 123 PHE A CA 1
ATOM 911 C C . PHE A 1 123 ? -9.428 24.473 31.944 1.00 12.95 123 PHE A C 1
ATOM 912 O O . PHE A 1 123 ? -9.714 24.682 33.136 1.00 11.05 123 PHE A O 1
ATOM 920 N N . VAL A 1 124 ? -10.229 23.817 31.119 1.00 13.28 124 VAL A N 1
ATOM 921 C CA . VAL A 1 124 ? -11.519 23.323 31.572 1.00 13.96 124 VAL A CA 1
ATOM 922 C C . VAL A 1 124 ? -11.400 22.394 32.817 1.00 14.62 124 VAL A C 1
ATOM 923 O O . VAL A 1 124 ? -12.177 22.509 33.779 1.00 16.42 124 VAL A O 1
ATOM 927 N N . MET A 1 125 ? -10.457 21.468 32.790 1.00 16.05 125 MET A N 1
ATOM 928 C CA . MET A 1 125 ? -10.225 20.571 33.915 1.00 18.09 125 MET A CA 1
ATOM 929 C C . MET A 1 125 ? -9.856 21.332 35.212 1.00 16.91 125 MET A C 1
ATOM 930 O O . MET A 1 125 ? -10.281 20.963 36.293 1.00 17.46 125 MET A O 1
ATOM 935 N N . ASN A 1 126 ? -9.125 22.425 35.074 1.00 15.86 126 ASN A N 1
ATOM 936 C CA . ASN A 1 126 ? -8.642 23.203 36.200 1.00 16.41 126 ASN A CA 1
ATOM 937 C C . ASN A 1 126 ? -9.646 24.279 36.644 1.00 15.09 126 ASN A C 1
ATOM 938 O O . ASN A 1 126 ? -9.577 24.756 37.775 1.00 14.51 126 ASN A O 1
ATOM 943 N N . ASP A 1 127 ? -10.609 24.604 35.787 1.00 14.67 127 ASP A N 1
ATOM 944 C CA . ASP A 1 127 ? -11.732 25.484 36.165 1.00 15.16 127 ASP A CA 1
ATOM 945 C C . ASP A 1 127 ? -12.820 24.704 36.919 1.00 16.69 127 ASP A C 1
ATOM 946 O O . ASP A 1 127 ? -13.943 24.469 36.415 1.00 14.48 127 ASP A O 1
ATOM 951 N N . ARG A 1 128 ? -12.489 24.290 38.150 1.00 18.02 128 ARG A N 1
ATOM 952 C CA . ARG A 1 128 ? -13.349 23.333 38.873 1.00 20.00 128 ARG A CA 1
ATOM 953 C C . ARG A 1 128 ? -14.663 23.930 39.344 1.00 19.79 128 ARG A C 1
ATOM 954 O O . ARG A 1 128 ? -15.673 23.226 39.493 1.00 20.16 128 ARG A O 1
ATOM 962 N N . ASN A 1 129 ? -14.683 25.233 39.550 1.00 19.74 129 ASN A N 1
ATOM 963 C CA . ASN A 1 129 ? -15.926 25.911 39.917 1.00 19.68 129 ASN A CA 1
ATOM 964 C C . ASN A 1 129 ? -16.641 26.481 38.700 1.00 19.04 129 ASN A C 1
ATOM 965 O O . ASN A 1 129 ? -17.631 27.197 38.843 1.00 18.32 129 ASN A O 1
ATOM 970 N N . ARG A 1 130 ? -16.167 26.162 37.499 1.00 16.82 130 ARG A N 1
ATOM 971 C CA . ARG A 1 130 ? -16.812 26.592 36.261 1.00 16.91 130 ARG A CA 1
ATOM 972 C C . ARG A 1 130 ? -17.031 28.090 36.213 1.00 16.66 130 ARG A C 1
ATOM 973 O O . ARG A 1 130 ? -18.127 28.553 35.890 1.00 17.34 130 ARG A O 1
ATOM 981 N N . SER A 1 131 ? -16.004 28.866 36.542 1.00 15.66 131 SER A N 1
ATOM 982 C CA . SER A 1 131 ? -16.150 30.336 36.564 1.00 15.69 131 SER A CA 1
ATOM 983 C C . SER A 1 131 ? -15.716 30.961 35.229 1.00 15.57 131 SER A C 1
ATOM 984 O O . SER A 1 131 ? -15.914 32.148 35.015 1.00 15.43 131 SER A O 1
ATOM 987 N N . GLY A 1 132 ? -15.137 30.153 34.339 1.00 15.38 132 GLY A N 1
ATOM 988 C CA . GLY A 1 132 ? -14.547 30.656 33.079 1.00 15.06 132 GLY A CA 1
ATOM 989 C C . GLY A 1 132 ? -13.182 31.318 33.290 1.00 14.42 132 GLY A C 1
ATOM 990 O O . GLY A 1 132 ? -12.645 31.939 32.345 1.00 14.30 132 GLY A O 1
ATOM 991 N N . THR A 1 133 ? -12.617 31.188 34.502 1.00 14.14 133 THR A N 1
ATOM 992 C CA . THR A 1 133 ? -11.310 31.749 34.854 1.00 14.52 133 THR A CA 1
ATOM 993 C C . THR A 1 133 ? -10.554 30.874 35.837 1.00 15.36 133 THR A C 1
ATOM 994 O O . THR A 1 133 ? -11.149 30.076 36.587 1.00 14.84 133 THR A O 1
ATOM 998 N N . LEU A 1 134 ? -9.241 31.032 35.854 1.00 15.94 134 LEU A N 1
ATOM 999 C CA . LEU A 1 134 ? -8.399 30.452 36.876 1.00 15.68 134 LEU A CA 1
ATOM 1000 C C . LEU A 1 134 ? -7.900 31.622 37.710 1.00 16.63 134 LEU A C 1
ATOM 1001 O O . LEU A 1 134 ? -7.612 32.691 37.174 1.00 14.62 134 LEU A O 1
ATOM 1006 N N . GLU A 1 135 ? -7.787 31.418 39.014 1.00 17.83 135 GLU A N 1
ATOM 1007 C CA . GLU A 1 135 ? -7.131 32.374 39.882 1.00 18.41 135 GLU A CA 1
ATOM 1008 C C . GLU A 1 135 ? -5.663 32.265 39.667 1.00 17.91 135 GLU A C 1
ATOM 1009 O O . GLU A 1 135 ? -5.183 31.208 39.227 1.00 18.56 135 GLU A O 1
ATOM 1015 N N . PRO A 1 136 ? -4.925 33.359 39.934 1.00 18.20 136 PRO A N 1
ATOM 1016 C CA . PRO A 1 136 ? -3.508 33.347 39.623 1.00 18.21 136 PRO A CA 1
ATOM 1017 C C . PRO A 1 136 ? -2.746 32.207 40.284 1.00 19.07 136 PRO A C 1
ATOM 1018 O O . PRO A 1 136 ? -1.849 31.640 39.647 1.00 17.28 136 PRO A O 1
ATOM 1022 N N . HIS A 1 137 ? -3.099 31.851 41.520 1.00 20.29 137 HIS A N 1
ATOM 1023 C CA . HIS A 1 137 ? -2.428 30.729 42.197 1.00 22.53 137 HIS A CA 1
ATOM 1024 C C . HIS A 1 137 ? -2.761 29.365 41.585 1.00 22.10 137 HIS A C 1
ATOM 1025 O O . HIS A 1 137 ? -2.075 28.378 41.875 1.00 22.37 137 HIS A O 1
ATOM 1032 N N . GLU A 1 138 ? -3.802 29.307 40.767 1.00 20.38 138 GLU A N 1
ATOM 1033 C CA . GLU A 1 138 ? -4.164 28.060 40.076 1.00 20.47 138 GLU A CA 1
ATOM 1034 C C . GLU A 1 138 ? -3.362 27.829 38.812 1.00 19.43 138 GLU A C 1
ATOM 1035 O O . GLU A 1 138 ? -3.367 26.749 38.275 1.00 19.52 138 GLU A O 1
ATOM 1041 N N . ILE A 1 139 ? -2.628 28.843 38.346 1.00 18.94 139 ILE A N 1
ATOM 1042 C CA . ILE A 1 139 ? -1.872 28.744 37.123 1.00 17.35 139 ILE A CA 1
ATOM 1043 C C . ILE A 1 139 ? -0.699 27.745 37.194 1.00 17.97 139 ILE A C 1
ATOM 1044 O O . ILE A 1 139 ? -0.490 26.938 36.256 1.00 17.68 139 ILE A O 1
ATOM 1049 N N . LEU A 1 140 ? 0.064 27.801 38.277 1.00 17.35 140 LEU A N 1
ATOM 1050 C CA . LEU A 1 140 ? 1.249 26.957 38.412 1.00 17.90 140 LEU A CA 1
ATOM 1051 C C . LEU A 1 140 ? 0.952 25.457 38.238 1.00 18.29 140 LEU A C 1
ATOM 1052 O O . LEU A 1 140 ? 1.558 24.811 37.386 1.00 17.35 140 LEU A O 1
ATOM 1057 N N . PRO A 1 141 ? 0.018 24.907 39.019 1.00 18.88 141 PRO A N 1
ATOM 1058 C CA . PRO A 1 141 ? -0.238 23.459 38.863 1.00 18.94 141 PRO A CA 1
ATOM 1059 C C . PRO A 1 141 ? -0.740 23.068 37.473 1.00 17.15 141 PRO A C 1
ATOM 1060 O O . PRO A 1 141 ? -0.390 21.995 36.979 1.00 16.65 141 PRO A O 1
ATOM 1064 N N . ALA A 1 142 ? -1.547 23.915 36.838 1.00 16.44 142 ALA A N 1
ATOM 1065 C CA . ALA A 1 142 ? -1.978 23.685 35.477 1.00 14.86 142 ALA A CA 1
ATOM 1066 C C . ALA A 1 142 ? -0.782 23.687 34.492 1.00 15.10 142 ALA A C 1
ATOM 1067 O O . ALA A 1 142 ? -0.665 22.799 33.629 1.00 14.29 142 ALA A O 1
ATOM 1069 N N . LEU A 1 143 ? 0.123 24.650 34.628 1.00 14.65 143 LEU A N 1
ATOM 1070 C CA . LEU A 1 143 ? 1.283 24.669 33.742 1.00 14.32 143 LEU A CA 1
ATOM 1071 C C . LEU A 1 143 ? 2.168 23.444 33.989 1.00 15.14 143 LEU A C 1
ATOM 1072 O O . LEU A 1 143 ? 2.704 22.878 33.045 1.00 14.20 143 LEU A O 1
ATOM 1077 N N . GLN A 1 144 ? 2.287 23.034 35.258 1.00 16.21 144 GLN A N 1
ATOM 1078 C CA . GLN A 1 144 ? 3.037 21.812 35.609 1.00 17.28 144 GLN A CA 1
ATOM 1079 C C . GLN A 1 144 ? 2.432 20.590 34.915 1.00 17.40 144 GLN A C 1
ATOM 1080 O O . GLN A 1 144 ? 3.147 19.760 34.422 1.00 17.72 144 GLN A O 1
ATOM 1086 N N . GLN A 1 145 ? 1.102 20.479 34.860 1.00 17.84 145 GLN A N 1
ATOM 1087 C CA . GLN A 1 145 ? 0.453 19.395 34.068 1.00 17.72 145 GLN A CA 1
ATOM 1088 C C . GLN A 1 145 ? 0.838 19.377 32.590 1.00 17.58 145 GLN A C 1
ATOM 1089 O O . GLN A 1 145 ? 0.885 18.320 31.947 1.00 17.37 145 GLN A O 1
ATOM 1095 N N . LEU A 1 146 ? 1.032 20.565 32.038 1.00 17.07 146 LEU A N 1
ATOM 1096 C CA . LEU A 1 146 ? 1.382 20.733 30.650 1.00 16.74 146 LEU A CA 1
ATOM 1097 C C . LEU A 1 146 ? 2.874 20.458 30.398 1.00 17.87 146 LEU A C 1
ATOM 1098 O O . LEU A 1 146 ? 3.287 20.217 29.251 1.00 17.66 146 LEU A O 1
ATOM 1103 N N . GLY A 1 147 ? 3.674 20.474 31.465 1.00 18.20 147 GLY A N 1
ATOM 1104 C CA . GLY A 1 147 ? 5.108 20.126 31.384 1.00 18.11 147 GLY A CA 1
ATOM 1105 C C . GLY A 1 147 ? 6.048 21.288 31.607 1.00 17.06 147 GLY A C 1
ATOM 1106 O O . GLY A 1 147 ? 7.271 21.145 31.463 1.00 17.24 147 GLY A O 1
ATOM 1107 N N . PHE A 1 148 ? 5.492 22.444 31.959 1.00 15.98 148 PHE A N 1
ATOM 1108 C CA . PHE A 1 148 ? 6.279 23.611 32.324 1.00 15.64 148 PHE A CA 1
ATOM 1109 C C . PHE A 1 148 ? 6.558 23.735 33.817 1.00 16.02 148 PHE A C 1
ATOM 1110 O O . PHE A 1 148 ? 5.701 24.142 34.608 1.00 16.58 148 PHE A O 1
ATOM 1118 N N . TYR A 1 149 ? 7.797 23.408 34.201 1.00 16.23 149 TYR A N 1
ATOM 1119 C CA . TYR A 1 149 ? 8.151 23.266 35.592 1.00 17.64 149 TYR A CA 1
ATOM 1120 C C . TYR A 1 149 ? 8.830 24.531 36.128 1.00 18.31 149 TYR A C 1
ATOM 1121 O O . TYR A 1 149 ? 10.016 24.553 36.494 1.00 19.33 149 TYR A O 1
ATOM 1130 N N . ILE A 1 150 ? 8.002 25.555 36.226 1.00 17.02 150 ILE A N 1
ATOM 1131 C CA . ILE A 1 150 ? 8.398 26.886 36.671 1.00 18.13 150 ILE A CA 1
ATOM 1132 C C . ILE A 1 150 ? 8.158 27.051 38.140 1.00 19.50 150 ILE A C 1
ATOM 1133 O O . ILE A 1 150 ? 7.506 26.199 38.768 1.00 20.41 150 ILE A O 1
ATOM 1138 N N . ASN A 1 151 ? 8.672 28.144 38.701 1.00 20.80 151 ASN A N 1
ATOM 1139 C CA . ASN A 1 151 ? 8.442 28.456 40.105 1.00 22.11 151 ASN A CA 1
ATOM 1140 C C . ASN A 1 151 ? 7.214 29.355 40.295 1.00 22.18 151 ASN A C 1
ATOM 1141 O O . ASN A 1 151 ? 6.618 29.849 39.319 1.00 21.10 151 ASN A O 1
ATOM 1146 N N . GLN A 1 152 ? 6.767 29.513 41.537 1.00 23.27 152 GLN A N 1
ATOM 1147 C CA . GLN A 1 152 ? 5.521 30.263 41.788 1.00 23.27 152 GLN A CA 1
ATOM 1148 C C . GLN A 1 152 ? 5.662 31.736 41.367 1.00 21.53 152 GLN A C 1
ATOM 1149 O O . GLN A 1 152 ? 4.729 32.321 40.799 1.00 19.86 152 GLN A O 1
ATOM 1155 N N . ARG A 1 153 ? 6.811 32.345 41.635 1.00 20.99 153 ARG A N 1
ATOM 1156 C CA A ARG A 1 153 ? 7.083 33.720 41.229 0.50 21.35 153 ARG A CA 1
ATOM 1157 C CA B ARG A 1 153 ? 6.986 33.743 41.227 0.50 21.10 153 ARG A CA 1
ATOM 1158 C C . ARG A 1 153 ? 6.819 33.877 39.722 1.00 19.33 153 ARG A C 1
ATOM 1159 O O . ARG A 1 153 ? 6.177 34.816 39.251 1.00 18.81 153 ARG A O 1
ATOM 1174 N N . THR A 1 154 ? 7.373 32.949 38.964 1.00 18.40 154 THR A N 1
ATOM 1175 C CA . THR A 1 154 ? 7.229 32.975 37.502 1.00 16.06 154 THR A CA 1
ATOM 1176 C C . THR A 1 154 ? 5.745 32.838 37.073 1.00 15.95 154 THR A C 1
ATOM 1177 O O . THR A 1 154 ? 5.277 33.555 36.183 1.00 13.94 154 THR A O 1
ATOM 1181 N N . SER A 1 155 ? 5.017 31.941 37.729 1.00 16.72 155 SER A N 1
ATOM 1182 C CA A SER A 1 155 ? 3.615 31.718 37.396 0.50 16.73 155 SER A CA 1
ATOM 1183 C CA B SER A 1 155 ? 3.602 31.711 37.413 0.50 16.37 155 SER A CA 1
ATOM 1184 C C . SER A 1 155 ? 2.757 32.982 37.584 1.00 16.77 155 SER A C 1
ATOM 1185 O O . SER A 1 155 ? 1.919 33.309 36.733 1.00 15.62 155 SER A O 1
ATOM 1190 N N . LEU A 1 156 ? 2.997 33.691 38.663 1.00 16.92 156 LEU A N 1
ATOM 1191 C CA . LEU A 1 156 ? 2.228 34.904 38.969 1.00 17.92 156 LEU A CA 1
ATOM 1192 C C . LEU A 1 156 ? 2.638 36.022 38.002 1.00 17.71 156 LEU A C 1
ATOM 1193 O O . LEU A 1 156 ? 1.790 36.813 37.577 1.00 17.00 156 LEU A O 1
ATOM 1198 N N . LEU A 1 157 ? 3.929 36.074 37.658 1.00 16.91 157 LEU A N 1
ATOM 1199 C CA . LEU A 1 157 ? 4.415 37.038 36.682 1.00 16.74 157 LEU A CA 1
ATOM 1200 C C . LEU A 1 157 ? 3.819 36.803 35.303 1.00 15.35 157 LEU A C 1
ATOM 1201 O O . LEU A 1 157 ? 3.423 37.768 34.627 1.00 14.73 157 LEU A O 1
ATOM 1206 N N . LEU A 1 158 ? 3.678 35.526 34.889 1.00 13.82 158 LEU A N 1
ATOM 1207 C CA . LEU A 1 158 ? 3.065 35.234 33.617 1.00 13.40 158 LEU A CA 1
ATOM 1208 C C . LEU A 1 158 ? 1.622 35.756 33.584 1.00 13.57 158 LEU A C 1
ATOM 1209 O O . LEU A 1 158 ? 1.181 36.303 32.577 1.00 14.94 158 LEU A O 1
ATOM 1214 N N . HIS A 1 159 ? 0.883 35.559 34.666 1.00 15.20 159 HIS A N 1
ATOM 1215 C CA . HIS A 1 159 ? -0.459 36.146 34.729 1.00 15.28 159 HIS A CA 1
ATOM 1216 C C . HIS A 1 159 ? -0.406 37.680 34.590 1.00 16.99 159 HIS A C 1
ATOM 1217 O O . HIS A 1 159 ? -1.120 38.236 33.766 1.00 17.20 159 HIS A O 1
ATOM 1224 N N . ARG A 1 160 ? 0.425 38.367 35.363 1.00 18.39 160 ARG A N 1
ATOM 1225 C CA . ARG A 1 160 ? 0.491 39.835 35.219 1.00 20.03 160 ARG A CA 1
ATOM 1226 C C . ARG A 1 160 ? 0.888 40.261 33.801 1.00 19.57 160 ARG A C 1
ATOM 1227 O O . ARG A 1 160 ? 0.373 41.242 33.286 1.00 20.75 160 ARG A O 1
ATOM 1235 N N . LEU A 1 161 ? 1.816 39.561 33.165 1.00 18.19 161 LEU A N 1
ATOM 1236 C CA . LEU A 1 161 ? 2.323 39.951 31.855 1.00 18.49 161 LEU A CA 1
ATOM 1237 C C . LEU A 1 161 ? 1.256 39.860 30.772 1.00 18.12 161 LEU A C 1
ATOM 1238 O O . LEU A 1 161 ? 1.221 40.690 29.859 1.00 18.60 161 LEU A O 1
ATOM 1243 N N . PHE A 1 162 ? 0.424 38.831 30.841 1.00 16.41 162 PHE A N 1
ATOM 1244 C CA . PHE A 1 162 ? -0.489 38.555 29.768 1.00 15.89 162 PHE A CA 1
ATOM 1245 C C . PHE A 1 162 ? -1.954 38.888 30.061 1.00 16.98 162 PHE A C 1
ATOM 1246 O O . PHE A 1 162 ? -2.743 38.839 29.158 1.00 16.86 162 PHE A O 1
ATOM 1254 N N . ALA A 1 163 ? -2.316 39.154 31.320 1.00 17.33 163 ALA A N 1
ATOM 1255 C CA . ALA A 1 163 ? -3.734 39.366 31.678 1.00 17.93 163 ALA A CA 1
ATOM 1256 C C . ALA A 1 163 ? -4.328 40.744 31.272 1.00 20.25 163 ALA A C 1
ATOM 1257 O O . ALA A 1 163 ? -5.527 40.935 31.399 1.00 20.60 163 ALA A O 1
ATOM 1259 N N . ARG A 1 164 ? -3.502 41.675 30.779 1.00 22.69 164 ARG A N 1
ATOM 1260 C CA . ARG A 1 164 ? -3.969 43.028 30.431 1.00 23.92 164 ARG A CA 1
ATOM 1261 C C . ARG A 1 164 ? -4.741 43.676 31.616 1.00 24.19 164 ARG A C 1
ATOM 1262 O O . ARG A 1 164 ? -5.852 44.178 31.436 1.00 26.01 164 ARG A O 1
ATOM 1264 N N . GLY A 1 165 ? -4.184 43.606 32.828 1.00 22.71 165 GLY A N 1
ATOM 1265 C CA . GLY A 1 165 ? -4.868 44.161 34.022 1.00 22.46 165 GLY A CA 1
ATOM 1266 C C . GLY A 1 165 ? -5.975 43.305 34.658 1.00 20.62 165 GLY A C 1
ATOM 1267 O O . GLY A 1 165 ? -6.442 43.624 35.758 1.00 20.99 165 GLY A O 1
ATOM 1268 N N . MET A 1 166 ? -6.405 42.220 34.000 1.00 18.07 166 MET A N 1
ATOM 1269 C CA . MET A 1 166 ? -7.522 41.427 34.544 1.00 17.44 166 MET A CA 1
ATOM 1270 C C . MET A 1 166 ? -7.112 40.713 35.857 1.00 16.67 166 MET A C 1
ATOM 1271 O O . MET A 1 166 ? -5.984 40.209 35.960 1.00 17.31 166 MET A O 1
ATOM 1276 N N . ALA A 1 167 ? -8.012 40.675 36.828 1.00 15.40 167 ALA A N 1
ATOM 1277 C CA . ALA A 1 167 ? -7.742 40.050 38.146 1.00 16.47 167 ALA A CA 1
ATOM 1278 C C . ALA A 1 167 ? -7.421 38.564 37.992 1.00 14.79 167 ALA A C 1
ATOM 1279 O O . ALA A 1 167 ? -6.565 38.048 38.658 1.00 15.31 167 ALA A O 1
ATOM 1281 N N . PHE A 1 168 ? -8.135 37.888 37.104 1.00 14.30 168 PHE A N 1
ATOM 1282 C CA . PHE A 1 168 ? -7.990 36.450 36.925 1.00 14.14 168 PHE A CA 1
ATOM 1283 C C . PHE A 1 168 ? -7.487 36.110 35.515 1.00 13.77 168 PHE A C 1
ATOM 1284 O O . PHE A 1 168 ? -7.182 37.005 34.732 1.00 15.48 168 PHE A O 1
ATOM 1292 N N . CYS A 1 169 ? -7.423 34.814 35.214 1.00 12.47 169 CYS A N 1
ATOM 1293 C CA . CYS A 1 169 ? -6.889 34.303 33.968 1.00 11.95 169 CYS A CA 1
ATOM 1294 C C . CYS A 1 169 ? -8.006 33.627 33.183 1.00 11.20 169 CYS A C 1
ATOM 1295 O O . CYS A 1 169 ? -8.374 32.490 33.484 1.00 11.41 169 CYS A O 1
ATOM 1298 N N . ASP A 1 170 ? -8.585 34.342 32.210 1.00 10.15 170 ASP A N 1
ATOM 1299 C CA . ASP A 1 170 ? -9.605 33.771 31.335 1.00 10.09 170 ASP A CA 1
ATOM 1300 C C . ASP A 1 170 ? -8.945 32.870 30.295 1.00 10.79 170 ASP A C 1
ATOM 1301 O O . ASP A 1 170 ? -7.711 32.714 30.287 1.00 9.74 170 ASP A O 1
ATOM 1306 N N . LEU A 1 171 ? -9.750 32.177 29.506 1.00 10.75 171 LEU A N 1
ATOM 1307 C CA . LEU A 1 171 ? -9.169 31.232 28.512 1.00 11.01 171 LEU A CA 1
ATOM 1308 C C . LEU A 1 171 ? -8.207 31.878 27.527 1.00 12.05 171 LEU A C 1
ATOM 1309 O O . LEU A 1 171 ? -7.171 31.290 27.178 1.00 10.43 171 LEU A O 1
ATOM 1314 N N . ASN A 1 172 ? -8.534 33.073 27.029 1.00 11.62 172 ASN A N 1
ATOM 1315 C CA . ASN A 1 172 ? -7.627 33.699 26.075 1.00 12.37 172 ASN A CA 1
ATOM 1316 C C . ASN A 1 172 ? -6.294 34.033 26.750 1.00 12.32 172 ASN A C 1
ATOM 1317 O O . ASN A 1 172 ? -5.241 33.923 26.116 1.00 11.19 172 ASN A O 1
ATOM 1322 N N . CYS A 1 173 ? -6.346 34.460 28.022 1.00 11.61 173 CYS A N 1
ATOM 1323 C CA . CYS A 1 173 ? -5.122 34.788 28.768 1.00 12.12 173 CYS A CA 1
ATOM 1324 C C . CYS A 1 173 ? -4.303 33.511 29.015 1.00 11.77 173 CYS A C 1
ATOM 1325 O O . CYS A 1 173 ? -3.090 33.487 28.828 1.00 11.22 173 CYS A O 1
ATOM 1328 N N . TRP A 1 174 ? -4.992 32.415 29.326 1.00 10.49 174 TRP A N 1
ATOM 1329 C CA . TRP A 1 174 ? -4.341 31.092 29.463 1.00 10.49 174 TRP A CA 1
ATOM 1330 C C . TRP A 1 174 ? -3.587 30.700 28.193 1.00 10.06 174 TRP A C 1
ATOM 1331 O O . TRP A 1 174 ? -2.431 30.293 28.253 1.00 11.62 174 TRP A O 1
ATOM 1342 N N . ILE A 1 175 ? -4.215 30.870 27.040 1.00 9.81 175 ILE A N 1
ATOM 1343 C CA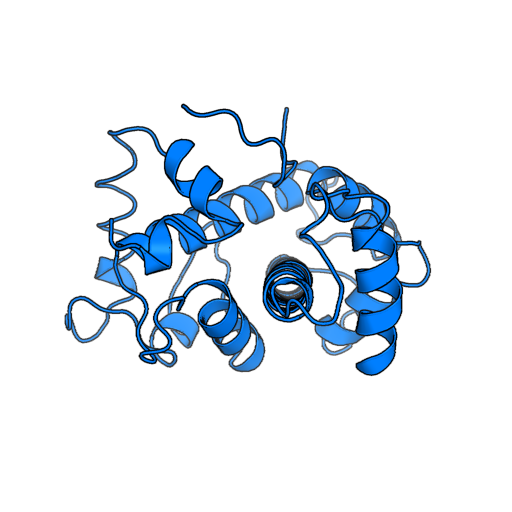 . ILE A 1 175 ? -3.585 30.501 25.755 1.00 10.63 175 ILE A CA 1
ATOM 1344 C C . ILE A 1 175 ? -2.389 31.429 25.498 1.00 9.65 175 ILE A C 1
ATOM 1345 O O . ILE A 1 175 ? -1.376 30.964 25.027 1.00 10.37 175 ILE A O 1
ATOM 1350 N N . ALA A 1 176 ? -2.517 32.720 25.843 1.00 9.48 176 ALA A N 1
ATOM 1351 C CA . ALA A 1 176 ? -1.386 33.674 25.663 1.00 9.76 176 ALA A CA 1
ATOM 1352 C C . ALA A 1 176 ? -0.188 33.189 26.483 1.00 9.81 176 ALA A C 1
ATOM 1353 O O . ALA A 1 176 ? 0.982 33.216 26.020 1.00 11.58 176 ALA A O 1
ATOM 1355 N N . ILE A 1 177 ? -0.477 32.751 27.704 1.00 9.59 177 ILE A N 1
ATOM 1356 C CA . ILE A 1 177 ? 0.565 32.250 28.606 1.00 10.01 177 ILE A CA 1
ATOM 1357 C C . ILE A 1 177 ? 1.193 30.972 28.072 1.00 9.98 177 ILE A C 1
ATOM 1358 O O . ILE A 1 177 ? 2.443 30.839 28.057 1.00 9.78 177 ILE A O 1
ATOM 1363 N N . CYS A 1 178 ? 0.337 30.043 27.658 1.00 9.68 178 CYS A N 1
ATOM 1364 C CA . CYS A 1 178 ? 0.797 28.768 27.064 1.00 11.21 178 CYS A CA 1
ATOM 1365 C C . CYS A 1 178 ? 1.630 28.989 25.790 1.00 10.70 178 CYS A C 1
ATOM 1366 O O . CYS A 1 178 ? 2.668 28.312 25.583 1.00 9.95 178 CYS A O 1
ATOM 1369 N N . ALA A 1 179 ? 1.182 29.911 24.937 1.00 9.76 179 ALA A N 1
ATOM 1370 C CA . ALA A 1 179 ? 1.933 30.293 23.760 1.00 10.25 179 ALA A CA 1
ATOM 1371 C C . ALA A 1 179 ? 3.324 30.833 24.085 1.00 10.26 179 ALA A C 1
ATOM 1372 O O . ALA A 1 179 ? 4.305 30.462 23.442 1.00 10.75 179 ALA A O 1
ATOM 1374 N N . PHE A 1 180 ? 3.430 31.700 25.086 1.00 11.34 180 PHE A N 1
ATOM 1375 C CA . PHE A 1 180 ? 4.759 32.175 25.458 1.00 10.74 180 PHE A CA 1
ATOM 1376 C C . PHE A 1 180 ? 5.639 31.062 25.942 1.00 10.53 180 PHE A C 1
ATOM 1377 O O . PHE A 1 180 ? 6.806 30.964 25.539 1.00 11.54 180 PHE A O 1
ATOM 1385 N N . ALA A 1 181 ? 5.104 30.173 26.771 1.00 10.70 181 ALA A N 1
ATOM 1386 C CA . ALA A 1 181 ? 5.869 29.000 27.249 1.00 11.06 181 ALA A CA 1
ATOM 1387 C C . ALA A 1 181 ? 6.356 28.115 26.113 1.00 11.50 181 ALA A C 1
ATOM 1388 O O . ALA A 1 181 ? 7.551 27.737 26.059 1.00 11.63 181 ALA A O 1
ATOM 1390 N N . ALA A 1 182 ? 5.470 27.836 25.164 1.00 11.40 182 ALA A N 1
ATOM 1391 C CA . ALA A 1 182 ? 5.818 27.055 23.995 1.00 11.20 182 ALA A CA 1
ATOM 1392 C C . ALA A 1 182 ? 6.864 27.763 23.091 1.00 10.73 182 ALA A C 1
ATOM 1393 O O . ALA A 1 182 ? 7.827 27.146 22.615 1.00 11.92 182 ALA A O 1
ATOM 1395 N N . GLN A 1 183 ? 6.706 29.054 22.877 1.00 10.31 183 GLN A N 1
ATOM 1396 C CA . GLN A 1 183 ? 7.675 29.814 22.082 1.00 10.14 183 GLN A CA 1
ATOM 1397 C C . GLN A 1 183 ? 9.033 29.828 22.772 1.00 10.22 183 GLN A C 1
ATOM 1398 O O . GLN A 1 183 ? 10.065 29.788 22.106 1.00 11.14 183 GLN A O 1
ATOM 1404 N N . THR A 1 184 ? 9.058 29.835 24.107 1.00 9.50 184 THR A N 1
ATOM 1405 C CA . THR A 1 184 ? 10.347 29.766 24.829 1.00 10.52 184 THR A CA 1
ATOM 1406 C C . THR A 1 184 ? 10.984 28.393 24.619 1.00 10.20 184 THR A C 1
ATOM 1407 O O . THR A 1 184 ? 12.219 28.264 24.517 1.00 11.20 184 THR A O 1
ATOM 1411 N N . ARG A 1 185 ? 10.168 27.347 24.527 1.00 10.71 185 ARG A N 1
ATOM 1412 C CA . ARG A 1 185 ? 10.693 26.018 24.171 1.00 11.19 185 ARG A CA 1
ATOM 1413 C C . ARG A 1 185 ? 11.332 26.011 22.772 1.00 11.93 185 ARG A C 1
ATOM 1414 O O . ARG A 1 185 ? 12.395 25.392 22.560 1.00 11.66 185 ARG A O 1
ATOM 1422 N N . SER A 1 186 ? 10.688 26.671 21.798 1.00 11.78 186 SER A N 1
ATOM 1423 C CA . SER A 1 186 ? 11.299 26.860 20.469 1.00 12.49 186 SER A CA 1
ATOM 1424 C C . SER A 1 186 ? 12.619 27.646 20.512 1.00 12.16 186 SER A C 1
ATOM 1425 O O . SER A 1 186 ? 13.604 27.265 19.870 1.00 12.13 186 SER A O 1
ATOM 1428 N N . ALA A 1 187 ? 12.651 28.701 21.308 1.00 12.06 187 ALA A N 1
ATOM 1429 C CA . ALA A 1 187 ? 13.870 29.515 21.477 1.00 12.35 187 ALA A CA 1
ATOM 1430 C C . ALA A 1 187 ? 14.990 28.665 22.109 1.00 12.61 187 ALA A C 1
ATOM 1431 O O . ALA A 1 187 ? 16.164 28.720 21.696 1.00 12.96 187 ALA A O 1
ATOM 1433 N N . TYR A 1 188 ? 14.640 27.846 23.096 1.00 11.95 188 TYR A N 1
ATOM 1434 C CA . TYR A 1 188 ? 15.586 26.929 23.695 1.00 13.39 188 TYR A CA 1
ATOM 1435 C C . TYR A 1 188 ? 16.201 25.983 22.650 1.00 14.10 188 TYR A C 1
ATOM 1436 O O . TYR A 1 188 ? 17.423 25.792 22.631 1.00 14.39 188 TYR A O 1
ATOM 1445 N N . GLN A 1 189 ? 15.370 25.360 21.814 1.00 15.09 189 GLN A N 1
ATOM 1446 C CA A GLN A 1 189 ? 15.903 24.446 20.799 0.50 16.08 189 GLN A CA 1
ATOM 1447 C CA B GLN A 1 189 ? 15.829 24.452 20.726 0.50 15.94 189 GLN A CA 1
ATOM 1448 C C . GLN A 1 189 ? 16.842 25.225 19.850 1.00 16.00 189 GLN A C 1
ATOM 1449 O O . GLN A 1 189 ? 17.961 24.762 19.551 1.00 17.29 189 GLN A O 1
ATOM 1460 N N . MET A 1 190 ? 16.446 26.422 19.425 1.00 16.52 190 MET A N 1
ATOM 1461 C CA . MET A 1 190 ? 17.249 27.258 18.518 1.00 18.19 190 MET A CA 1
ATOM 1462 C C . MET A 1 190 ? 18.583 27.633 19.162 1.00 17.57 190 MET A C 1
ATOM 1463 O O . MET A 1 190 ? 19.625 27.582 18.498 1.00 18.94 190 MET A O 1
ATOM 1468 N N . ILE A 1 191 ? 18.569 28.003 20.436 1.00 15.87 191 ILE A N 1
ATOM 1469 C CA . ILE A 1 191 ? 19.801 28.373 21.155 1.00 16.08 191 ILE A CA 1
ATOM 1470 C C . ILE A 1 191 ? 20.774 27.176 21.262 1.00 17.34 191 ILE A C 1
ATOM 1471 O O . ILE A 1 191 ? 21.978 27.296 20.952 1.00 16.81 191 ILE A O 1
ATOM 1476 N N . PHE A 1 192 ? 20.233 26.033 21.642 1.00 16.35 192 PHE A N 1
ATOM 1477 C CA . PHE A 1 192 ? 21.076 24.890 21.980 1.00 19.16 192 PHE A CA 1
ATOM 1478 C C . PHE A 1 192 ? 21.489 23.985 20.850 1.00 20.49 192 PHE A C 1
ATOM 1479 O O . PHE A 1 192 ? 22.386 23.127 21.036 1.00 22.42 192 PHE A O 1
ATOM 1487 N N . MET A 1 193 ? 20.936 24.205 19.675 1.00 21.64 193 MET A N 1
ATOM 1488 C CA . MET A 1 193 ? 21.492 23.564 18.505 1.00 24.60 193 MET A CA 1
ATOM 1489 C C . MET A 1 193 ? 22.757 24.253 17.956 1.00 23.74 193 MET A C 1
ATOM 1490 O O . MET A 1 193 ? 23.338 23.801 16.980 1.00 24.93 193 MET A O 1
ATOM 1495 N N . ASN A 1 194 ? 23.163 25.353 18.578 1.00 21.17 194 ASN A N 1
ATOM 1496 C CA . ASN A 1 194 ? 24.490 25.911 18.346 1.00 20.69 194 ASN A CA 1
ATOM 1497 C C . ASN A 1 194 ? 25.508 24.969 18.979 1.00 18.54 194 ASN A C 1
ATOM 1498 O O . ASN A 1 194 ? 25.540 24.808 20.219 1.00 19.13 194 ASN A O 1
ATOM 1503 N N . PRO A 1 195 ? 26.396 24.398 18.158 1.00 20.22 195 PRO A N 1
ATOM 1504 C CA . PRO A 1 195 ? 27.406 23.462 18.678 1.00 19.56 195 PRO A CA 1
ATOM 1505 C C . PRO A 1 195 ? 28.453 24.111 19.585 1.00 19.40 195 PRO A C 1
ATOM 1506 O O . PRO A 1 195 ? 29.210 23.396 20.260 1.00 18.12 195 PRO A O 1
ATOM 1510 N N . TYR A 1 196 ? 28.478 25.442 19.656 1.00 18.26 196 TYR A N 1
ATOM 1511 C CA . TYR A 1 196 ? 29.338 26.108 20.644 1.00 18.08 196 TYR A CA 1
ATOM 1512 C C . TYR A 1 196 ? 29.023 25.613 22.073 1.00 18.08 196 TYR A C 1
ATOM 1513 O O . TYR A 1 196 ? 29.899 25.576 22.963 1.00 15.96 196 TYR A O 1
ATOM 1522 N N . TYR A 1 197 ? 27.778 25.223 22.280 1.00 17.66 197 TYR A N 1
ATOM 1523 C CA . TYR A 1 197 ? 27.358 24.808 23.617 1.00 18.22 197 TYR A CA 1
ATOM 1524 C C . TYR A 1 197 ? 27.552 23.312 23.809 1.00 20.51 197 TYR A C 1
ATOM 1525 O O . TYR A 1 197 ? 27.109 22.747 24.822 1.00 21.95 197 TYR A O 1
ATOM 1534 N N . GLY A 1 198 ? 28.257 22.673 22.876 1.00 21.31 198 GLY A N 1
ATOM 1535 C CA . GLY A 1 198 ? 28.583 21.254 23.023 1.00 21.83 198 GLY A CA 1
ATOM 1536 C C . GLY A 1 198 ? 27.470 20.396 22.460 1.00 22.14 198 GLY A C 1
ATOM 1537 O O . GLY A 1 198 ? 26.497 20.899 21.876 1.00 22.84 198 GLY A O 1
ATOM 1538 N N . PRO A 1 199 ? 27.587 19.089 22.636 1.00 22.32 199 PRO A N 1
ATOM 1539 C CA . PRO A 1 199 ? 26.586 18.199 22.110 1.00 23.02 199 PRO A CA 1
ATOM 1540 C C . PRO A 1 199 ? 25.199 18.474 22.694 1.00 22.56 199 PRO A C 1
ATOM 1541 O O . PRO A 1 199 ? 25.093 18.864 23.853 1.00 21.50 199 PRO A O 1
ATOM 1545 N N . MET A 1 200 ? 24.159 18.270 21.898 1.00 23.46 200 MET A N 1
ATOM 1546 C CA . MET A 1 200 ? 22.792 18.458 22.363 1.00 24.86 200 MET A CA 1
ATOM 1547 C C . MET A 1 200 ? 22.535 17.477 23.511 1.00 24.29 200 MET A C 1
ATOM 1548 O O . MET A 1 200 ? 22.721 16.277 23.366 1.00 25.22 200 MET A O 1
ATOM 1553 N N . LYS A 1 201 ? 22.134 18.017 24.653 1.00 22.64 201 LYS A N 1
ATOM 1554 C CA . LYS A 1 201 ? 21.786 17.195 25.810 1.00 22.72 201 LYS A CA 1
ATOM 1555 C C . LYS A 1 201 ? 20.333 16.675 25.680 1.00 20.87 201 LYS A C 1
ATOM 1556 O O . LYS A 1 201 ? 19.510 17.357 25.088 1.00 19.30 201 LYS A O 1
ATOM 1562 N N . PRO A 1 202 ? 19.988 15.514 26.279 1.00 19.88 202 PRO A N 1
ATOM 1563 C CA . PRO A 1 202 ? 18.615 15.043 26.323 1.00 19.03 202 PRO A CA 1
ATOM 1564 C C . PRO A 1 202 ? 17.715 16.135 26.877 1.00 17.79 202 PRO A C 1
ATOM 1565 O O . PRO A 1 202 ? 18.127 16.815 27.807 1.00 15.44 202 PRO A O 1
ATOM 1569 N N . PHE A 1 203 ? 16.513 16.333 26.314 1.00 16.45 203 PHE A N 1
ATOM 1570 C CA . PHE A 1 203 ? 15.622 17.345 26.854 1.00 16.17 203 PHE A CA 1
ATOM 1571 C C . PHE A 1 203 ? 15.232 16.971 28.293 1.00 16.59 203 PHE A C 1
ATOM 1572 O O . PHE A 1 203 ? 14.774 15.881 28.543 1.00 16.29 203 PHE A O 1
ATOM 1580 N N . ASN A 1 204 ? 15.464 17.896 29.211 1.00 16.09 204 ASN A N 1
ATOM 1581 C CA . ASN A 1 204 ? 15.172 17.711 30.634 1.00 16.59 204 ASN A CA 1
ATOM 1582 C C . ASN A 1 204 ? 14.204 18.806 31.089 1.00 15.84 204 ASN A C 1
ATOM 1583 O O . ASN A 1 204 ? 14.575 19.977 31.200 1.00 14.78 204 ASN A O 1
ATOM 1588 N N . PRO A 1 205 ? 12.954 18.421 31.375 1.00 16.04 205 PRO A N 1
ATOM 1589 C CA . PRO A 1 205 ? 11.978 19.452 31.711 1.00 15.61 205 PRO A CA 1
ATOM 1590 C C . PRO A 1 205 ? 12.234 20.224 32.997 1.00 16.02 205 PRO A C 1
ATOM 1591 O O . PRO A 1 205 ? 11.834 21.376 33.099 1.00 15.20 205 PRO A O 1
ATOM 1595 N N . MET A 1 206 ? 12.957 19.643 33.943 1.00 16.58 206 MET A N 1
ATOM 1596 C CA A MET A 1 206 ? 13.319 20.398 35.142 0.50 17.84 206 MET A CA 1
ATOM 1597 C CA B MET A 1 206 ? 13.331 20.360 35.146 0.50 17.97 206 MET A CA 1
ATOM 1598 C C . MET A 1 206 ? 14.335 21.461 34.773 1.00 16.25 206 MET A C 1
ATOM 1599 O O . MET A 1 206 ? 14.260 22.581 35.251 1.00 15.48 206 MET A O 1
ATOM 1608 N N . GLU A 1 207 ? 15.289 21.129 33.918 1.00 15.71 207 GLU A N 1
ATOM 1609 C CA . GLU A 1 207 ? 16.303 22.128 33.513 1.00 15.55 207 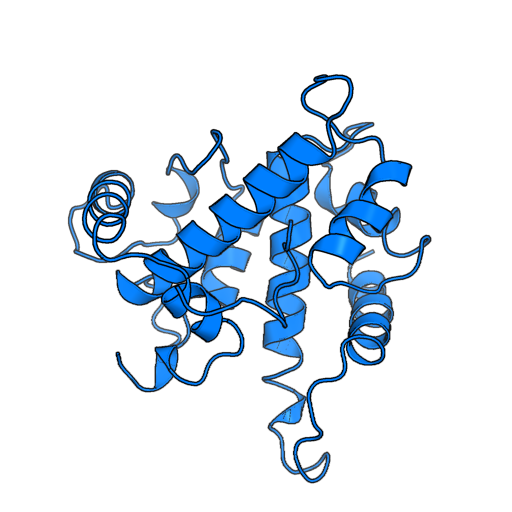GLU A CA 1
ATOM 1610 C C . GLU A 1 207 ? 15.694 23.230 32.633 1.00 14.64 207 GLU A C 1
ATOM 1611 O O . GLU A 1 207 ? 16.036 24.433 32.743 1.00 14.09 207 GLU A O 1
ATOM 1617 N N . PHE A 1 208 ? 14.811 22.823 31.727 1.00 14.80 208 PHE A N 1
ATOM 1618 C CA . PHE A 1 208 ? 14.100 23.798 30.872 1.00 13.02 208 PHE A CA 1
ATOM 1619 C C . PHE A 1 208 ? 13.239 24.727 31.695 1.00 13.33 208 PHE A C 1
ATOM 1620 O O . PHE A 1 208 ? 13.123 25.902 31.385 1.00 13.27 208 PHE A O 1
ATOM 1628 N N . GLY A 1 209 ? 12.606 24.212 32.747 1.00 14.03 209 GLY A N 1
ATOM 1629 C CA . GLY A 1 209 ? 11.843 25.079 33.670 1.00 14.49 209 GLY A CA 1
ATOM 1630 C C . GLY A 1 209 ? 12.644 26.226 34.236 1.00 15.13 209 GLY A C 1
ATOM 1631 O O . GLY A 1 209 ? 12.145 27.353 34.323 1.00 14.05 209 GLY A O 1
ATOM 1632 N N . LYS A 1 210 ? 13.905 25.959 34.602 1.00 16.14 210 LYS A N 1
ATOM 1633 C CA . LYS A 1 210 ? 14.813 27.019 35.066 1.00 16.94 210 LYS A CA 1
ATOM 1634 C C . LYS A 1 210 ? 15.063 28.073 33.983 1.00 16.46 210 LYS A C 1
ATOM 1635 O O . LYS A 1 210 ? 15.073 29.284 34.258 1.00 15.92 210 LYS A O 1
ATOM 1641 N N . PHE A 1 211 ? 15.221 27.617 32.748 1.00 14.86 211 PHE A N 1
ATOM 1642 C CA . PHE A 1 211 ? 15.389 28.497 31.593 1.00 13.39 211 PHE A CA 1
ATOM 1643 C C . PHE A 1 211 ? 14.165 29.366 31.419 1.00 12.86 211 PHE A C 1
ATOM 1644 O O . PHE A 1 211 ? 14.267 30.579 31.236 1.00 12.43 211 PHE A O 1
ATOM 1652 N N . LEU A 1 212 ? 12.969 28.767 31.543 1.00 12.87 212 LEU A N 1
ATOM 1653 C CA . LEU A 1 212 ? 11.750 29.552 31.421 1.00 12.07 212 LEU A CA 1
ATOM 1654 C C . LEU A 1 212 ? 11.621 30.567 32.568 1.00 12.92 212 LEU A C 1
ATOM 1655 O O . LEU A 1 212 ? 11.188 31.705 32.348 1.00 13.40 212 LEU A O 1
ATOM 1660 N N . ASP A 1 213 ? 12.000 30.177 33.782 1.00 13.31 213 ASP A N 1
ATOM 1661 C CA . ASP A 1 213 ? 12.028 31.131 34.898 1.00 14.34 213 ASP A CA 1
ATOM 1662 C C . ASP A 1 213 ? 12.867 32.362 34.535 1.00 13.73 213 ASP A C 1
ATOM 1663 O O . ASP A 1 213 ? 12.420 33.500 34.696 1.00 14.86 213 ASP A O 1
ATOM 1668 N N . VAL A 1 214 ? 14.069 32.130 34.065 1.00 12.71 214 VAL A N 1
ATOM 1669 C CA . VAL A 1 214 ? 14.986 33.236 33.754 1.00 12.59 214 VAL A CA 1
ATOM 1670 C C . VAL A 1 214 ? 14.438 34.124 32.623 1.00 12.33 214 VAL A C 1
ATOM 1671 O O . VAL A 1 214 ? 14.397 35.344 32.744 1.00 12.51 214 VAL A O 1
ATOM 1675 N N . VAL A 1 215 ? 14.001 33.496 31.534 1.00 12.94 215 VAL A N 1
ATOM 1676 C CA . VAL A 1 215 ? 13.546 34.231 30.337 1.00 13.19 215 VAL A CA 1
ATOM 1677 C C . VAL A 1 215 ? 12.273 35.041 30.602 1.00 12.58 215 VAL A C 1
ATOM 1678 O O . VAL A 1 215 ? 12.137 36.173 30.157 1.00 11.73 215 VAL A O 1
ATOM 1682 N N . THR A 1 216 ? 11.345 34.480 31.360 1.00 12.91 216 THR A N 1
ATOM 1683 C CA . THR A 1 216 ? 10.161 35.234 31.745 1.00 12.61 216 THR A CA 1
ATOM 1684 C C . THR A 1 216 ? 10.496 36.558 32.414 1.00 13.31 216 THR A C 1
ATOM 1685 O O . THR A 1 216 ? 9.815 37.555 32.164 1.00 13.29 216 THR A O 1
ATOM 1689 N N . SER A 1 217 ? 11.548 36.576 33.247 1.00 14.01 217 SER A N 1
ATOM 1690 C CA . SER A 1 217 ? 11.900 37.784 33.990 1.00 15.42 217 SER A CA 1
ATOM 1691 C C . SER A 1 217 ? 12.302 38.921 33.043 1.00 16.50 217 SER A C 1
ATOM 1692 O O . SER A 1 217 ? 12.145 40.102 33.369 1.00 19.93 217 SER A O 1
ATOM 1695 N N . LEU A 1 218 ? 12.782 38.571 31.858 1.00 15.55 218 LEU A N 1
ATOM 1696 C CA . LEU A 1 218 ? 13.156 39.583 30.853 1.00 16.45 218 LEU A CA 1
ATOM 1697 C C . LEU A 1 218 ? 11.995 40.351 30.260 1.00 17.21 218 LEU A C 1
ATOM 1698 O O . LEU A 1 218 ? 12.177 41.463 29.747 1.00 17.57 218 LEU A O 1
ATOM 1703 N N . LEU A 1 219 ? 10.794 39.791 30.332 1.00 18.53 219 LEU A N 1
ATOM 1704 C CA . LEU A 1 219 ? 9.636 40.483 29.788 1.00 20.97 219 LEU A CA 1
ATOM 1705 C C . LEU A 1 219 ? 9.057 41.545 30.717 1.00 22.45 219 LEU A C 1
ATOM 1706 O O . LEU A 1 219 ? 8.259 42.375 30.267 1.00 23.97 219 LEU A O 1
ATOM 1711 N N . GLU A 1 220 ? 9.398 41.487 32.005 1.00 24.41 220 GLU A N 1
ATOM 1712 C CA . GLU A 1 220 ? 8.703 42.254 33.053 1.00 26.85 220 GLU A CA 1
ATOM 1713 C C . GLU A 1 220 ? 8.979 43.740 32.889 1.00 28.98 220 GLU A C 1
ATOM 1714 O O . GLU A 1 220 ? 10.086 44.089 32.439 1.00 30.55 220 GLU A O 1
#

CATH classification: 1.10.238.10

B-factor: mean 21.0, std 8.73, range [3.32, 61.14]

Sequence (203 aa):
ANFCLWNLQPIMPPSVRNTTWWFPLLNTIPLDQYYTRIYQWWFMGVDRDRSGTLEINNELMMGQQFPGGIRLSPQTALRMMRIFDTDFNGHISFYEFMAMYKFMELAYNLFVMNDRNRSGTLEPHEILPALQQLGFYINQRRTSSLLLHRLFARGMAFCDLNCWIAICAFAAQTRSAYQQMIFMNPYYGPMKPFNPMMEFGKFLDVVTSLLE

InterPro domains:
  IPR002048 EF-hand domain [PF13499] (51-114)
  IPR002048 EF-h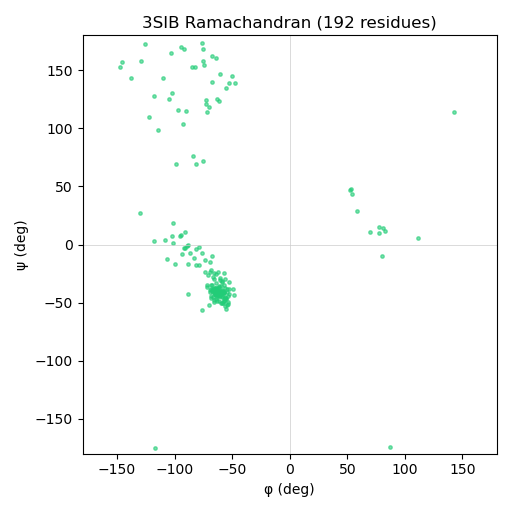and domain [PS50222] (84-119)
  IPR002048 EF-hand domain [SM00054] (52-78)
  IPR002048 EF-hand domain [SM00054] (88-116)
  IPR002048 EF-hand domain [SM00054] (118-146)
  IPR011992 EF-hand domain pair [SSF47473] (35-195)
  IPR018247 EF-Hand 1, calcium-binding site [PS00018] (61-73)
  IPR018247 EF-Hand 1, calcium-binding site [PS00018] (127-139)
  IPR051426 Peflin/Sorcin Calcium-Binding [PTHR46212] (25-189)

Radius of gyration: 16.49 Å; Cα contacts (8 Å, |Δi|>4): 262; chains: 1; bounding box: 46×37×42 Å

Nearest PDB structures (foldseek):
  3sib-assembly1_A  TM=1.005E+00  e=9.040E-34  Entamoeba histolytica
  4q04-assembly1_A  TM=9.465E-01  e=1.203E-28  Entamoeba histolytica
  3sia-assembly1_A  TM=9.344E-01  e=2.805E-28  Entamoeba histolytica
  1y1x-assembly3_A  TM=6.759E-01  e=1.503E-06  Leishmania major strain Friedlin
  1y1x-assembly3_B  TM=6.555E-01  e=4.277E-06  Leishmania major strain Friedlin